Protein AF-A0A2B5I461-F1 (afdb_monomer_lite)

pLDDT: mean 75.72, std 21.22, range [31.22, 98.44]

Secondary structure (DSSP, 8-state):
---HHHHHHHHHHHHHHHHHHHHGGGG---EE-TTS-EE-----HHHHHHHHHHHHHHHHHHHHHHHHTT----S-----SS----HHHHHHHHH----HHHHHHHHHHHHHHHHHHHHHHHTT--HHHH-SEEEEEEETTTTEEEEEE--TT-PPPSS--HHHHHHHHT--HHHHHT--S-SSTT-SHHHHHHHHHHHH-TT--GGGEEEEEEE--BTTB-TT-B-PPPHHHHHHTTTSEETTS--------

Radius of gyration: 23.64 Å; chains: 1; bounding box: 46×71×59 Å

Sequence (253 aa):
MLDRLSRENYIIENTLAKGVDSVTPFAKGVEILPDGSVARTGTNYSGKFQEAHDASKASIQSRISNLESGGVKGTGKVSNSGESLSRIEYLRNKYGRFTHQELNDRINLRDAVAKEVERLNNLGLSNREMGPAVAGTFDKTTGKYYFGINNTSGKIPEELHPLIEQRITNMPKNIKEGYTFTYGEGSHAEVYSLNQALLANSQASASNFITHVVRSGKKLKPAGMMMPTCPHCNFITEGFEFSSEVKKIGKSN

Organism: NCBI:txid1890302

Foldseek 3Di:
DDDPVNVVVVVVVVVVVVVVVVCVVLPPQWDQDPVRDIDRDDPPPVVVVVVVVVVVVVVVVVVVVCVVVVVDPDDDDPDDDDPDQDPVRVLCVQQNDDDPVNVVQLVVLLVVQVVVLVVCVVVVDDCLRQPWKKKWKAQQVPRDIFIFGADNQQDADPDFDPLLVCQQVPPDPCLVVVDDPGNYQRRHTQSRNVRVVCVVCVPDDLARMEMFMWTSQDPVHGTSHGDDDGSSVCSSSPPHHYSSDRRDPDPDD

InterPro domains:
  IPR025968 YwqJ-like deaminase [PF14431] (124-238)
  IPR027803 Toxin/Nuclease, N-terminal [PF14448] (21-76)

Structure (mmCIF, N/CA/C/O backbone):
data_AF-A0A2B5I461-F1
#
_entry.id   AF-A0A2B5I461-F1
#
loop_
_atom_site.group_PDB
_atom_site.id
_atom_site.type_symbol
_atom_site.label_atom_id
_atom_site.label_alt_id
_atom_site.label_comp_id
_atom_site.label_asym_id
_atom_site.label_entity_id
_atom_site.label_seq_id
_atom_site.pdbx_PDB_ins_code
_atom_site.Cartn_x
_atom_site.Cartn_y
_atom_site.Cartn_z
_atom_site.occupancy
_atom_site.B_iso_or_equiv
_atom_site.auth_seq_id
_atom_site.auth_comp_id
_atom_site.auth_asym_id
_atom_site.auth_atom_id
_atom_site.pdbx_PDB_model_num
ATOM 1 N N . MET A 1 1 ? 20.305 17.858 7.095 1.00 36.62 1 MET A N 1
ATOM 2 C CA . MET A 1 1 ? 20.141 18.614 8.356 1.00 36.62 1 MET A CA 1
ATOM 3 C C . MET A 1 1 ? 18.833 18.146 8.985 1.00 36.62 1 MET A C 1
ATOM 5 O O . MET A 1 1 ? 17.789 18.415 8.411 1.00 36.62 1 MET A O 1
ATOM 9 N N . LEU A 1 2 ? 18.869 17.311 10.032 1.00 35.66 2 LEU A N 1
ATOM 10 C CA . LEU A 1 2 ? 17.644 16.717 10.591 1.00 35.66 2 LEU A CA 1
ATOM 11 C C . LEU A 1 2 ? 16.863 17.764 11.398 1.00 35.66 2 LEU A C 1
ATOM 13 O O . LEU A 1 2 ? 17.401 18.381 12.328 1.00 35.66 2 LEU A O 1
ATOM 17 N N . ASP A 1 3 ? 15.605 17.956 11.006 1.00 41.81 3 ASP A N 1
ATOM 18 C CA . ASP A 1 3 ? 14.647 18.842 11.661 1.00 41.81 3 ASP A CA 1
ATOM 19 C C . ASP A 1 3 ? 14.461 18.465 13.142 1.00 41.81 3 ASP A C 1
ATOM 21 O O . ASP A 1 3 ? 14.666 17.319 13.558 1.00 41.81 3 ASP A O 1
ATOM 25 N N . ARG A 1 4 ? 14.109 19.448 13.967 1.00 35.50 4 ARG A N 1
ATOM 26 C CA . ARG A 1 4 ? 13.994 19.328 15.426 1.00 35.50 4 ARG A CA 1
ATOM 27 C C . ARG A 1 4 ? 12.965 18.263 15.841 1.00 35.50 4 ARG A C 1
ATOM 29 O O . ARG A 1 4 ? 13.223 17.525 16.787 1.00 35.50 4 ARG A O 1
ATOM 36 N N . LEU A 1 5 ? 11.902 18.076 15.053 1.00 40.78 5 LEU A N 1
ATOM 37 C CA . LEU A 1 5 ? 10.908 17.007 15.238 1.00 40.78 5 LEU A CA 1
ATOM 38 C C . LEU A 1 5 ? 11.473 15.606 14.949 1.00 40.78 5 LEU A C 1
ATOM 40 O O . LEU A 1 5 ? 11.129 14.636 15.621 1.00 40.78 5 LEU A O 1
ATOM 44 N N . SER A 1 6 ? 12.402 15.492 13.993 1.00 46.22 6 SER A N 1
ATOM 45 C CA . SER A 1 6 ? 13.097 14.230 13.708 1.00 46.22 6 SER A CA 1
ATOM 46 C C . SER A 1 6 ? 14.053 13.830 14.833 1.00 46.22 6 SER A C 1
ATOM 48 O O . SER A 1 6 ? 14.307 12.641 15.010 1.00 46.22 6 SER A O 1
ATOM 50 N N . ARG A 1 7 ? 14.584 14.799 15.590 1.00 40.88 7 ARG A N 1
ATOM 51 C CA . ARG A 1 7 ? 15.432 14.542 16.764 1.00 40.88 7 ARG A CA 1
ATOM 52 C C . ARG A 1 7 ? 14.623 14.133 17.991 1.00 40.88 7 ARG A C 1
ATOM 54 O O . ARG A 1 7 ? 15.060 13.249 18.719 1.00 40.88 7 ARG A O 1
ATOM 61 N N . GLU A 1 8 ? 13.448 14.718 18.197 1.00 36.31 8 GLU A N 1
ATOM 62 C CA . GLU A 1 8 ? 12.560 14.349 19.308 1.00 36.31 8 GLU A CA 1
ATOM 63 C C . GLU A 1 8 ? 12.015 12.918 19.146 1.00 36.31 8 GLU A C 1
ATOM 65 O O . GLU A 1 8 ? 12.080 12.133 20.092 1.00 36.31 8 GLU A O 1
ATOM 70 N N . ASN A 1 9 ? 11.623 12.521 17.928 1.00 39.03 9 ASN A N 1
ATOM 71 C CA . ASN A 1 9 ? 11.234 11.132 17.641 1.00 39.03 9 ASN A CA 1
ATOM 72 C C . ASN A 1 9 ? 12.400 10.141 17.834 1.00 39.03 9 ASN A C 1
ATOM 74 O O . ASN A 1 9 ? 12.210 9.068 18.402 1.00 39.03 9 ASN A O 1
ATOM 78 N N . TYR A 1 10 ? 13.624 10.527 17.458 1.00 40.91 10 TYR A N 1
ATOM 79 C CA . TYR A 1 10 ? 14.834 9.713 17.647 1.00 40.91 10 TYR A CA 1
ATOM 80 C C . TYR A 1 10 ? 15.196 9.478 19.129 1.00 40.91 10 TYR A C 1
ATOM 82 O O . TYR A 1 10 ? 15.748 8.436 19.493 1.00 40.91 10 TYR A O 1
ATOM 90 N N . ILE A 1 11 ? 14.887 10.434 20.009 1.00 41.91 11 ILE A N 1
ATOM 91 C CA . ILE A 1 11 ? 15.125 10.313 21.458 1.00 41.91 11 ILE A CA 1
ATOM 92 C C . ILE A 1 11 ? 14.082 9.391 22.109 1.00 41.91 11 ILE A C 1
ATOM 94 O O . ILE A 1 11 ? 14.426 8.587 22.981 1.00 41.91 11 ILE A O 1
ATOM 98 N N . ILE A 1 12 ? 12.826 9.455 21.659 1.00 42.53 12 ILE A N 1
ATOM 99 C CA . ILE A 1 12 ? 11.747 8.588 22.155 1.00 42.53 12 ILE A CA 1
ATOM 100 C C . ILE A 1 12 ? 12.008 7.122 21.767 1.00 42.53 12 ILE A C 1
ATOM 102 O O . ILE A 1 12 ? 11.930 6.245 22.628 1.00 42.53 12 ILE A O 1
ATOM 106 N N . GLU A 1 13 ? 12.415 6.857 20.521 1.00 40.78 13 GLU A N 1
ATOM 107 C CA . GLU A 1 13 ? 12.741 5.501 20.046 1.00 40.78 13 GLU A CA 1
ATOM 108 C C . GLU A 1 13 ? 13.937 4.878 20.794 1.00 40.78 13 GLU A C 1
ATOM 110 O O . GLU A 1 13 ? 13.875 3.715 21.193 1.00 40.78 13 GLU A O 1
ATOM 115 N N . ASN A 1 14 ? 14.990 5.652 21.087 1.00 36.78 14 ASN A N 1
ATOM 116 C CA . ASN A 1 14 ? 16.132 5.170 21.880 1.00 36.78 14 ASN A CA 1
ATOM 117 C C . ASN A 1 14 ? 15.779 4.882 23.348 1.00 36.78 14 ASN A C 1
ATOM 119 O O . ASN A 1 14 ? 16.387 4.016 23.977 1.00 36.78 14 ASN A O 1
ATOM 123 N N . THR A 1 15 ? 14.809 5.603 23.912 1.00 37.31 15 THR A N 1
ATOM 124 C CA . THR A 1 15 ? 14.360 5.381 25.295 1.00 37.31 15 THR A CA 1
ATOM 125 C C . THR A 1 15 ? 13.528 4.098 25.400 1.00 37.31 15 THR A C 1
ATOM 127 O O . THR A 1 15 ? 13.684 3.347 26.360 1.00 37.31 15 THR A O 1
ATOM 130 N N . LEU A 1 16 ? 12.717 3.797 24.379 1.00 41.00 16 LEU A N 1
ATOM 131 C CA . LEU A 1 16 ? 11.994 2.527 24.250 1.00 41.00 16 LEU A CA 1
ATOM 132 C C . LEU A 1 16 ? 12.945 1.340 24.026 1.00 41.00 16 LEU A C 1
ATOM 134 O O . LEU A 1 16 ? 12.789 0.316 24.686 1.00 41.00 16 LEU A O 1
ATOM 138 N N . ALA A 1 17 ? 13.972 1.489 23.182 1.00 37.28 17 ALA A N 1
ATOM 139 C CA . ALA A 1 17 ? 14.963 0.437 22.924 1.00 37.28 17 ALA A CA 1
ATOM 140 C C . ALA A 1 17 ? 15.764 0.040 24.180 1.00 37.28 17 ALA A C 1
ATOM 142 O O . ALA A 1 17 ? 15.928 -1.143 24.462 1.00 37.28 17 ALA A O 1
ATOM 143 N N . LYS A 1 18 ? 16.172 1.017 25.003 1.00 41.38 18 LYS A N 1
ATOM 144 C CA . LYS 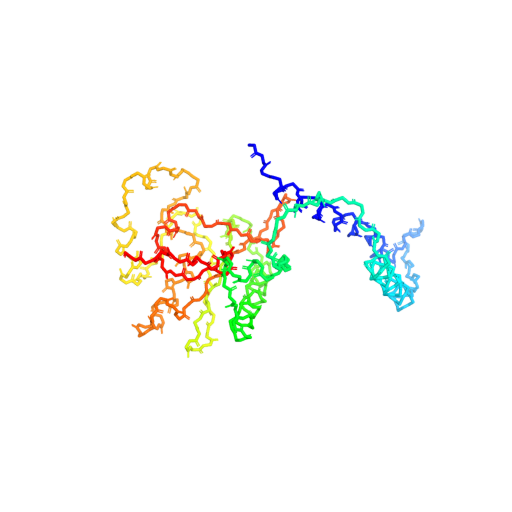A 1 18 ? 16.832 0.750 26.296 1.00 41.38 18 LYS A CA 1
ATOM 145 C C . LYS A 1 18 ? 15.912 0.057 27.306 1.00 41.38 18 LYS A C 1
ATOM 147 O O . LYS A 1 18 ? 16.389 -0.700 28.146 1.00 41.38 18 LYS A O 1
ATOM 152 N N . GLY A 1 19 ? 14.603 0.298 27.217 1.00 39.78 19 GLY A N 1
ATOM 153 C CA . GLY A 1 19 ? 13.603 -0.460 27.963 1.00 39.78 19 GLY A CA 1
ATOM 154 C C . GLY A 1 19 ? 13.595 -1.931 27.553 1.00 39.78 19 GLY A C 1
ATOM 155 O O . GLY A 1 19 ? 13.669 -2.783 28.429 1.00 39.78 19 GLY A O 1
ATOM 156 N N . VAL A 1 20 ? 13.601 -2.221 26.245 1.00 41.50 20 VAL A N 1
ATOM 157 C CA . VAL A 1 20 ? 13.601 -3.589 25.683 1.00 41.50 20 VAL A CA 1
ATOM 158 C C . VAL A 1 20 ? 14.864 -4.382 26.064 1.00 41.50 20 VAL A C 1
ATOM 160 O O . VAL A 1 20 ? 14.759 -5.558 26.406 1.00 41.50 20 VAL A O 1
ATOM 163 N N . ASP A 1 21 ? 16.032 -3.738 26.119 1.00 39.88 21 ASP A N 1
ATOM 164 C CA . ASP A 1 21 ? 17.283 -4.393 26.535 1.00 39.88 21 ASP A CA 1
ATOM 165 C C . ASP A 1 21 ? 17.296 -4.801 28.021 1.00 39.88 21 ASP A C 1
ATOM 167 O O . ASP A 1 21 ? 17.916 -5.805 28.379 1.00 39.88 21 ASP A O 1
ATOM 171 N N . SER A 1 22 ? 16.582 -4.068 28.886 1.00 42.44 22 SER A N 1
ATOM 172 C CA . SER A 1 22 ? 16.438 -4.413 30.313 1.00 42.44 22 SER A CA 1
ATOM 173 C C . SER A 1 22 ? 15.545 -5.627 30.553 1.00 42.44 22 SER A C 1
ATOM 175 O O . SER A 1 22 ? 15.619 -6.258 31.608 1.00 42.44 22 SER A O 1
ATOM 177 N N . VAL A 1 23 ? 14.719 -5.969 29.564 1.00 39.03 23 VAL A N 1
ATOM 178 C CA . VAL A 1 23 ? 13.806 -7.095 29.659 1.00 39.03 23 VAL A CA 1
ATOM 179 C C . VAL A 1 23 ? 14.495 -8.381 29.186 1.00 39.03 23 VAL A C 1
ATOM 181 O O . VAL A 1 23 ? 14.297 -9.408 29.805 1.00 39.03 23 VAL A O 1
ATOM 184 N N . THR A 1 24 ? 15.466 -8.345 28.269 1.00 41.84 24 THR A N 1
ATOM 185 C CA . THR A 1 24 ? 16.188 -9.520 27.721 1.00 41.84 24 THR A CA 1
ATOM 186 C C . THR A 1 24 ? 16.765 -10.563 28.715 1.00 41.84 24 THR A C 1
ATOM 188 O O . THR A 1 24 ? 16.841 -11.737 28.336 1.00 41.84 24 THR A O 1
ATOM 191 N N . PRO A 1 25 ? 17.118 -10.261 29.985 1.00 41.69 25 PRO A N 1
ATOM 192 C CA . PRO A 1 25 ? 17.467 -11.299 30.964 1.00 41.69 25 PRO A CA 1
ATOM 193 C C . PRO A 1 25 ? 16.304 -12.245 31.336 1.00 41.69 25 PRO A C 1
ATOM 195 O O . PRO A 1 25 ? 16.544 -13.326 31.867 1.00 41.69 25 PRO A O 1
ATOM 198 N N . PHE A 1 26 ? 15.048 -11.889 31.046 1.00 42.62 26 PHE A N 1
ATOM 199 C CA . PHE A 1 26 ? 13.849 -12.664 31.408 1.00 42.62 26 PHE A CA 1
ATOM 200 C C . PHE A 1 26 ? 13.671 -14.021 30.709 1.00 42.62 26 PHE A C 1
ATOM 202 O O . PHE A 1 26 ? 12.871 -14.837 31.158 1.00 42.62 26 PHE A O 1
ATOM 209 N N . ALA A 1 27 ? 14.388 -14.271 29.614 1.00 44.38 27 ALA A N 1
ATOM 210 C CA . ALA A 1 27 ? 14.086 -15.348 28.670 1.00 44.38 27 ALA A CA 1
ATOM 211 C C . ALA A 1 27 ? 15.050 -16.526 28.820 1.00 44.38 27 ALA A C 1
ATOM 213 O O . ALA A 1 27 ? 14.871 -17.560 28.182 1.00 44.38 27 ALA A O 1
ATOM 214 N N . LYS A 1 28 ? 16.065 -16.399 29.681 1.00 49.38 28 LYS A N 1
ATOM 215 C CA . LYS A 1 28 ? 17.009 -17.475 29.983 1.00 49.38 28 LYS A CA 1
ATOM 216 C C . LYS A 1 28 ? 16.746 -18.032 31.380 1.00 49.38 28 LYS A C 1
ATOM 218 O O . LYS A 1 28 ? 17.581 -17.936 32.265 1.00 49.38 28 LYS A O 1
ATOM 223 N N . GLY A 1 29 ? 15.575 -18.640 31.565 1.00 49.00 29 GLY A N 1
ATOM 224 C CA . GLY A 1 29 ? 15.266 -19.505 32.715 1.00 49.00 29 GLY A CA 1
ATOM 225 C C . GLY A 1 29 ? 15.896 -20.899 32.592 1.00 49.00 29 GLY A C 1
ATOM 226 O O . GLY A 1 29 ? 15.232 -21.899 32.857 1.00 49.00 29 GLY A O 1
ATOM 227 N N . VAL A 1 30 ? 17.127 -20.975 32.080 1.00 50.47 30 VAL A N 1
ATOM 228 C CA . VAL A 1 30 ? 17.824 -22.233 31.795 1.00 50.47 30 VAL A CA 1
ATOM 229 C C . VAL A 1 30 ? 19.300 -22.063 32.136 1.00 50.47 30 VAL A C 1
ATOM 231 O O . VAL A 1 30 ? 19.992 -21.266 31.503 1.00 50.47 30 VAL A O 1
ATOM 234 N N . GLU A 1 31 ? 19.765 -22.827 33.119 1.00 48.69 31 GLU A N 1
ATOM 235 C CA . GLU A 1 31 ? 21.174 -22.932 33.502 1.00 48.69 31 GLU A CA 1
ATOM 236 C C . GLU A 1 31 ? 21.688 -24.323 33.097 1.00 48.69 31 GLU A C 1
ATOM 238 O O . GLU A 1 31 ? 21.021 -25.331 33.351 1.00 48.69 31 GLU A O 1
ATOM 243 N N . ILE A 1 32 ? 22.833 -24.374 32.407 1.00 53.06 32 ILE A N 1
ATOM 244 C CA . ILE A 1 32 ? 23.513 -25.629 32.053 1.00 53.06 32 ILE A CA 1
ATOM 245 C C . ILE A 1 32 ? 24.541 -25.898 33.146 1.00 53.06 32 ILE A C 1
ATOM 247 O O . ILE A 1 32 ? 25.459 -25.098 33.340 1.00 53.06 32 ILE A O 1
ATOM 251 N N . LEU A 1 33 ? 24.367 -27.003 33.864 1.00 61.50 33 LEU A N 1
ATOM 252 C CA . LEU A 1 33 ? 25.257 -27.408 34.941 1.00 61.50 33 LEU A CA 1
ATOM 253 C C . LEU A 1 33 ? 26.571 -27.980 34.373 1.00 61.50 33 LEU A C 1
ATOM 255 O O . LEU A 1 33 ? 26.614 -28.414 33.219 1.00 61.50 33 LEU A O 1
ATOM 259 N N . PRO A 1 34 ? 27.663 -27.999 35.160 1.00 51.72 34 PRO A N 1
ATOM 260 C CA . PRO A 1 34 ? 28.974 -28.476 34.702 1.00 51.72 34 PRO A CA 1
ATOM 261 C C . PRO A 1 34 ? 28.991 -29.930 34.203 1.00 51.72 34 PRO A C 1
ATOM 263 O O . PRO A 1 34 ? 29.884 -30.306 33.450 1.00 51.72 34 PRO A O 1
ATOM 266 N N . ASP A 1 35 ? 28.013 -30.739 34.612 1.00 54.53 35 ASP A N 1
ATOM 267 C CA . ASP A 1 35 ? 27.816 -32.127 34.180 1.00 54.53 35 ASP A CA 1
ATOM 268 C C . ASP A 1 35 ? 27.007 -32.255 32.871 1.00 54.53 35 ASP A C 1
ATOM 270 O O . ASP A 1 35 ? 26.721 -33.361 32.416 1.00 54.53 35 ASP A O 1
ATOM 274 N N . GLY A 1 36 ? 26.643 -31.127 32.254 1.00 42.94 36 GLY A N 1
ATOM 275 C CA . GLY A 1 36 ? 25.859 -31.063 31.023 1.00 42.94 36 GLY A CA 1
ATOM 276 C C . GLY A 1 36 ? 24.349 -31.203 31.227 1.00 42.94 36 GLY A C 1
ATOM 277 O O . GLY A 1 36 ? 23.607 -31.189 30.243 1.00 42.94 36 GLY A O 1
ATOM 278 N N . SER A 1 37 ? 23.869 -31.316 32.468 1.00 42.78 37 SER A N 1
ATOM 279 C CA . SER A 1 37 ? 22.438 -31.360 32.763 1.00 42.78 37 SER A CA 1
ATOM 280 C C . SER A 1 37 ? 21.803 -29.962 32.752 1.00 42.78 37 SER A C 1
ATOM 282 O O . SER A 1 37 ? 22.463 -28.937 32.927 1.00 42.78 37 SER A O 1
ATOM 284 N N . VAL A 1 38 ? 20.493 -29.914 32.493 1.00 51.97 38 VAL A N 1
ATOM 285 C CA . VAL A 1 38 ? 19.728 -28.667 32.364 1.00 51.97 38 VAL A CA 1
ATOM 286 C C . VAL A 1 38 ? 18.764 -28.527 33.538 1.00 51.97 38 VAL A C 1
ATOM 288 O O . VAL A 1 38 ? 17.838 -29.329 33.673 1.00 51.97 38 VAL A O 1
ATOM 291 N N . ALA A 1 39 ? 18.930 -27.479 34.350 1.00 47.31 39 ALA A N 1
ATOM 292 C CA . ALA A 1 39 ? 18.020 -27.161 35.449 1.00 47.31 39 ALA A CA 1
ATOM 293 C C . ALA A 1 39 ? 17.058 -26.024 35.054 1.00 47.31 39 ALA A C 1
ATOM 295 O O . ALA A 1 39 ? 17.478 -24.936 34.653 1.00 47.31 39 ALA A O 1
ATOM 296 N N . ARG A 1 40 ? 15.744 -26.267 35.180 1.00 51.53 40 ARG A N 1
ATOM 297 C CA . ARG A 1 40 ? 14.700 -25.231 35.078 1.00 51.53 40 ARG A CA 1
ATOM 298 C C . ARG A 1 40 ? 14.361 -24.728 36.478 1.00 51.53 40 ARG A C 1
ATOM 300 O O . ARG A 1 40 ? 13.601 -25.373 37.197 1.00 51.53 40 ARG A O 1
ATOM 307 N N . THR A 1 41 ? 14.892 -23.574 36.864 1.00 53.75 41 THR A N 1
ATOM 308 C CA . THR A 1 41 ? 14.410 -22.856 38.049 1.00 53.75 41 THR A CA 1
ATOM 309 C C . THR A 1 41 ? 13.117 -22.128 37.679 1.00 53.75 41 THR A C 1
ATOM 311 O O . THR A 1 41 ? 13.051 -21.406 36.685 1.00 53.75 41 THR A O 1
ATOM 314 N N . GLY A 1 42 ? 12.042 -22.388 38.428 1.00 48.38 42 GLY A N 1
ATOM 315 C CA . GLY A 1 42 ? 10.714 -21.845 38.142 1.00 48.38 42 GLY A CA 1
ATOM 316 C C . GLY A 1 42 ? 10.743 -20.319 38.074 1.00 48.38 42 GLY A C 1
ATOM 317 O O . GLY A 1 42 ? 10.959 -19.643 39.077 1.00 48.38 42 GLY A O 1
ATOM 318 N N . THR A 1 43 ? 10.528 -19.756 36.888 1.00 52.19 43 THR A N 1
ATOM 319 C CA . THR A 1 43 ? 10.408 -18.309 36.726 1.00 52.19 43 THR A CA 1
ATOM 320 C C . THR A 1 43 ? 9.088 -17.869 37.357 1.00 52.19 43 THR A C 1
ATOM 322 O O . THR A 1 43 ? 8.028 -18.246 36.857 1.00 52.19 43 THR A O 1
ATOM 325 N N . ASN A 1 44 ? 9.124 -17.069 38.433 1.00 55.56 44 ASN A N 1
ATOM 326 C CA . ASN A 1 44 ? 7.945 -16.379 38.981 1.00 55.56 44 ASN A CA 1
ATOM 327 C C . ASN A 1 44 ? 7.498 -15.269 38.012 1.00 55.56 44 ASN A C 1
ATOM 329 O O . ASN A 1 44 ? 7.668 -14.074 38.257 1.00 55.56 44 ASN A O 1
ATOM 333 N N . TYR A 1 45 ? 7.005 -15.699 36.853 1.00 50.81 45 TYR A N 1
ATOM 334 C CA . TYR A 1 45 ? 6.599 -14.855 35.738 1.00 50.81 45 TYR A CA 1
ATOM 335 C C . TYR A 1 45 ? 5.488 -13.891 36.164 1.00 50.81 45 TYR A C 1
ATOM 337 O O . TYR A 1 45 ? 5.562 -12.698 35.886 1.00 50.81 45 TYR A O 1
ATOM 345 N N . SER A 1 46 ? 4.510 -14.390 36.924 1.00 50.12 46 SER A N 1
ATOM 346 C CA . SER A 1 46 ? 3.394 -13.605 37.453 1.00 50.12 46 SER A CA 1
ATOM 347 C C . SER A 1 46 ? 3.843 -12.505 38.418 1.00 50.12 46 SER A C 1
ATOM 349 O O . SER A 1 46 ? 3.381 -11.375 38.297 1.00 50.12 46 SER A O 1
ATOM 351 N N . GLY A 1 47 ? 4.770 -12.798 39.337 1.00 57.25 47 GLY A N 1
ATOM 352 C CA . GLY A 1 47 ? 5.265 -11.815 40.307 1.00 57.25 47 GLY A CA 1
ATOM 353 C C . GLY A 1 47 ? 6.021 -10.667 39.642 1.00 57.25 47 GLY A C 1
ATOM 354 O O . GLY A 1 47 ? 5.749 -9.502 39.916 1.00 57.25 47 GLY A O 1
ATOM 355 N N . LYS A 1 48 ? 6.900 -10.979 38.683 1.00 55.66 48 LYS A N 1
ATOM 356 C CA . LYS A 1 48 ? 7.679 -9.952 37.973 1.00 55.66 48 LYS A CA 1
ATOM 357 C C . LYS A 1 48 ? 6.837 -9.108 37.014 1.00 55.66 48 LYS A C 1
ATOM 359 O O . LYS A 1 48 ? 7.136 -7.933 36.813 1.00 55.66 48 LYS A O 1
ATOM 364 N N . PHE A 1 49 ? 5.779 -9.679 36.434 1.00 53.16 49 PHE A N 1
ATOM 365 C CA . PHE A 1 49 ? 4.839 -8.919 35.608 1.00 53.16 49 PHE A CA 1
ATOM 366 C C . PHE A 1 49 ? 4.035 -7.922 36.453 1.00 53.16 49 PHE A C 1
ATOM 368 O O . PHE A 1 49 ? 3.852 -6.775 36.045 1.00 53.16 49 PHE A O 1
ATOM 375 N N . GLN A 1 50 ? 3.622 -8.339 37.653 1.00 59.44 50 GLN A N 1
ATOM 376 C CA . GLN A 1 50 ? 2.937 -7.476 38.611 1.00 59.44 50 GLN A CA 1
ATOM 377 C C . GLN A 1 50 ? 3.836 -6.315 39.064 1.00 59.44 50 GLN A C 1
ATOM 379 O O . GLN A 1 50 ? 3.415 -5.163 39.016 1.00 59.44 50 GLN A O 1
ATOM 384 N N . GLU A 1 51 ? 5.104 -6.589 39.385 1.00 65.31 51 GLU A N 1
ATOM 385 C CA . GLU A 1 51 ? 6.091 -5.558 39.743 1.00 65.31 51 GLU A CA 1
ATOM 386 C C . GLU A 1 51 ? 6.308 -4.535 38.616 1.00 65.31 51 GLU A C 1
ATOM 388 O O . GLU A 1 51 ? 6.304 -3.326 38.859 1.00 65.31 51 GLU A O 1
ATOM 393 N N . ALA A 1 52 ? 6.454 -4.993 37.368 1.00 62.44 52 ALA A N 1
ATOM 394 C CA . ALA A 1 52 ? 6.625 -4.107 36.216 1.00 62.44 52 ALA A CA 1
ATOM 395 C C . ALA A 1 52 ? 5.368 -3.262 35.943 1.00 62.44 52 ALA A C 1
ATOM 397 O O . ALA A 1 52 ? 5.468 -2.071 35.630 1.00 62.44 52 ALA A O 1
ATOM 398 N N . HIS A 1 53 ? 4.185 -3.860 36.088 1.00 66.31 53 HIS A N 1
ATOM 399 C CA . HIS A 1 53 ? 2.909 -3.165 35.955 1.00 66.31 53 HIS A CA 1
ATOM 400 C C . HIS A 1 53 ? 2.748 -2.078 37.029 1.00 66.31 53 HIS A C 1
ATOM 402 O O . HIS A 1 53 ? 2.422 -0.932 36.706 1.00 66.31 53 HIS A O 1
ATOM 408 N N . ASP A 1 54 ? 3.042 -2.398 38.289 1.00 71.44 54 ASP A N 1
ATOM 409 C CA . ASP A 1 54 ? 2.911 -1.466 39.410 1.00 71.44 54 ASP A CA 1
ATOM 410 C C . ASP A 1 54 ? 3.943 -0.331 39.335 1.00 71.44 54 ASP A C 1
ATOM 412 O O . ASP A 1 54 ? 3.595 0.836 39.545 1.00 71.44 54 ASP A O 1
ATOM 416 N N . ALA A 1 55 ? 5.176 -0.625 38.909 1.00 69.31 55 ALA A N 1
ATOM 417 C CA . ALA A 1 55 ? 6.194 0.391 38.633 1.00 69.31 55 ALA A CA 1
ATOM 418 C C . ALA A 1 55 ? 5.774 1.341 37.494 1.00 69.31 55 ALA A C 1
ATOM 420 O O . ALA A 1 55 ? 5.962 2.560 37.585 1.00 69.31 55 ALA A O 1
ATOM 421 N N . SER A 1 56 ? 5.159 0.807 36.435 1.00 71.25 56 SER A N 1
ATOM 422 C CA . SER A 1 56 ? 4.656 1.607 35.313 1.00 71.25 56 SER A CA 1
ATOM 423 C C . SER A 1 56 ? 3.490 2.505 35.744 1.00 71.25 56 SER A C 1
ATOM 425 O O . SER A 1 56 ? 3.476 3.705 35.447 1.00 71.25 56 SER A O 1
ATOM 427 N N . LYS A 1 57 ? 2.561 1.967 36.546 1.00 77.94 57 LYS A N 1
ATOM 428 C CA . LYS A 1 57 ? 1.442 2.717 37.133 1.00 77.94 57 LYS A CA 1
ATOM 429 C C . LYS A 1 57 ? 1.933 3.863 38.023 1.00 77.94 57 LYS A C 1
ATOM 431 O O . LYS A 1 57 ? 1.466 4.991 37.860 1.00 77.94 57 LYS A O 1
ATOM 436 N N . ALA A 1 58 ? 2.915 3.611 38.890 1.00 71.94 58 ALA A N 1
ATOM 437 C CA . ALA A 1 58 ? 3.516 4.633 39.747 1.00 71.94 58 ALA A CA 1
ATOM 438 C C . ALA A 1 58 ? 4.241 5.725 38.935 1.00 71.94 58 ALA A C 1
ATOM 440 O O . ALA A 1 58 ? 4.112 6.915 39.233 1.00 71.94 58 ALA A O 1
ATOM 441 N N . SER A 1 59 ? 4.952 5.352 37.863 1.00 71.44 59 SER A N 1
ATOM 442 C CA . SER A 1 59 ? 5.621 6.312 36.972 1.00 71.44 59 SER A CA 1
ATOM 443 C C . SER A 1 59 ? 4.624 7.230 36.259 1.00 71.44 59 SER A C 1
ATOM 445 O O . SER A 1 59 ? 4.835 8.442 36.177 1.00 71.44 59 SER A O 1
ATOM 447 N N . ILE A 1 60 ? 3.508 6.674 35.782 1.00 73.50 60 ILE A N 1
ATOM 448 C CA . ILE A 1 60 ? 2.437 7.442 35.136 1.00 73.50 60 ILE A CA 1
ATOM 449 C C . ILE A 1 60 ? 1.768 8.381 36.143 1.00 73.50 60 ILE A C 1
ATOM 451 O O . ILE A 1 60 ? 1.611 9.565 35.851 1.00 73.50 60 ILE A O 1
ATOM 455 N N . GLN A 1 61 ? 1.440 7.891 37.341 1.00 75.44 61 GLN A N 1
ATOM 456 C CA . GLN A 1 61 ? 0.845 8.712 38.400 1.00 75.44 61 GLN A CA 1
ATOM 457 C C . GLN A 1 61 ? 1.768 9.860 38.828 1.00 75.44 61 GLN A C 1
ATOM 459 O O . GLN A 1 61 ? 1.308 10.991 38.967 1.00 75.44 61 GLN A O 1
ATOM 464 N N . SER A 1 62 ? 3.076 9.616 38.941 1.00 70.19 62 SER A N 1
ATOM 465 C CA . SER A 1 62 ? 4.065 10.666 39.215 1.00 70.19 62 SER A CA 1
ATOM 466 C C . SER A 1 62 ? 4.104 11.725 38.106 1.00 70.19 62 SER A C 1
ATOM 468 O O . SER A 1 62 ? 4.137 12.921 38.391 1.00 70.19 62 SER A O 1
ATOM 470 N N . ARG A 1 63 ? 4.040 11.319 36.832 1.00 72.44 63 ARG A N 1
ATOM 471 C CA . ARG A 1 63 ? 3.992 12.259 35.698 1.00 72.44 63 ARG A CA 1
ATOM 472 C C . ARG A 1 63 ? 2.708 13.088 35.681 1.00 72.44 63 ARG A C 1
ATOM 474 O O . ARG A 1 63 ? 2.786 14.278 35.397 1.00 72.44 63 ARG A O 1
ATOM 481 N N . ILE A 1 64 ? 1.563 12.484 36.001 1.00 68.75 64 ILE A N 1
ATOM 482 C CA . ILE A 1 64 ? 0.278 13.190 36.122 1.00 68.75 64 ILE A CA 1
ATOM 483 C C . ILE A 1 64 ? 0.342 14.205 37.269 1.00 68.75 64 ILE A C 1
ATOM 485 O O . ILE A 1 64 ? 0.077 15.381 37.047 1.00 68.75 64 ILE A O 1
ATOM 489 N N . SER A 1 65 ? 0.823 13.798 38.445 1.00 67.31 65 SER A N 1
ATOM 490 C CA . SER A 1 65 ? 0.994 14.696 39.594 1.00 67.31 65 SER A CA 1
ATOM 491 C C . SER A 1 65 ? 1.949 15.865 39.297 1.00 67.31 65 SER A C 1
ATOM 493 O O . SER A 1 65 ? 1.685 17.006 39.678 1.00 67.31 65 SER A O 1
ATOM 495 N N . ASN A 1 66 ? 3.030 15.627 38.547 1.00 63.00 66 ASN A N 1
ATOM 496 C CA . ASN A 1 66 ? 3.959 16.679 38.113 1.00 63.00 66 ASN A CA 1
ATOM 497 C C . ASN A 1 66 ? 3.337 17.658 37.096 1.00 63.00 66 ASN A C 1
ATOM 499 O O . ASN A 1 66 ? 3.720 18.829 37.050 1.00 63.00 66 ASN A O 1
ATOM 503 N N . LEU A 1 67 ? 2.383 17.196 36.281 1.00 64.25 67 LEU A N 1
ATOM 504 C CA . LEU A 1 67 ? 1.616 18.044 35.362 1.00 64.25 67 LEU A CA 1
ATOM 505 C C . LEU A 1 67 ? 0.569 18.876 36.115 1.00 64.25 67 LEU A C 1
ATOM 507 O O . LEU A 1 67 ? 0.415 20.061 35.827 1.00 64.25 67 LEU A O 1
ATOM 511 N N . GLU A 1 68 ? -0.101 18.281 37.101 1.00 68.19 68 GLU A N 1
ATOM 512 C CA . GLU A 1 68 ? -1.103 18.944 37.947 1.00 68.19 68 GLU A CA 1
ATOM 513 C C . GLU A 1 68 ? -0.480 19.980 38.895 1.00 68.19 68 GLU A C 1
ATOM 515 O O . GLU A 1 68 ? -1.087 21.011 39.173 1.00 68.19 68 GLU A O 1
ATOM 520 N N . SER A 1 69 ? 0.763 19.761 39.337 1.00 58.16 69 SER A N 1
ATOM 521 C CA . SER A 1 69 ? 1.510 20.679 40.215 1.00 58.16 69 SER A CA 1
ATOM 522 C C . SER A 1 69 ? 2.256 21.808 39.482 1.00 58.16 69 SER A C 1
ATOM 524 O O . SER A 1 69 ? 3.010 22.558 40.102 1.00 58.16 69 SER A O 1
ATOM 526 N N . GLY A 1 70 ? 2.044 21.979 38.170 1.00 56.88 70 GLY A N 1
ATOM 527 C CA . GLY A 1 70 ? 2.542 23.141 37.416 1.00 56.88 70 GLY A CA 1
ATOM 528 C C . GLY A 1 70 ? 4.058 23.162 37.157 1.00 56.88 70 GLY A C 1
ATOM 529 O O . GLY A 1 70 ? 4.607 24.200 36.785 1.00 56.88 70 GLY A O 1
ATOM 530 N N . GLY A 1 71 ? 4.752 22.031 37.312 1.00 46.94 71 GLY A N 1
ATOM 531 C CA . GLY A 1 71 ? 6.215 21.918 37.252 1.00 46.94 71 GLY A CA 1
ATOM 532 C C . GLY A 1 71 ? 6.857 21.936 35.856 1.00 46.94 71 GLY A C 1
ATOM 533 O O . GLY A 1 71 ? 7.982 21.459 35.705 1.00 46.94 71 GLY A O 1
ATOM 534 N N . VAL A 1 72 ? 6.199 22.465 34.818 1.00 46.28 72 VAL A N 1
ATOM 535 C CA . VAL A 1 72 ? 6.813 22.581 33.482 1.00 46.28 72 VAL A CA 1
ATOM 536 C C . VAL A 1 72 ? 7.602 23.889 33.392 1.00 46.28 72 VAL A C 1
ATOM 538 O O . VAL A 1 72 ? 7.095 24.932 32.979 1.00 46.28 72 VAL A O 1
ATOM 541 N N . LYS A 1 73 ? 8.887 23.842 33.758 1.00 52.44 73 LYS A N 1
ATOM 542 C CA . LYS A 1 73 ? 9.834 24.912 33.415 1.00 52.44 73 LYS A CA 1
ATOM 543 C C . LYS A 1 73 ? 10.145 24.865 31.914 1.00 52.44 73 LYS A C 1
ATOM 545 O O . LYS A 1 73 ? 10.981 24.085 31.476 1.00 52.44 73 LYS A O 1
ATOM 550 N N . GLY A 1 74 ? 9.521 25.775 31.163 1.00 45.97 74 GLY A N 1
ATOM 551 C CA . GLY A 1 74 ? 10.097 26.338 29.940 1.00 45.97 74 GLY A CA 1
ATOM 552 C C . GLY A 1 74 ? 9.367 26.044 28.630 1.00 45.97 74 GLY A C 1
ATOM 553 O O . GLY A 1 74 ? 9.760 25.152 27.896 1.00 45.97 74 GLY A O 1
ATOM 554 N N . THR A 1 75 ? 8.440 26.927 28.257 1.00 40.69 75 THR A N 1
ATOM 555 C CA . THR A 1 75 ? 8.466 27.621 26.955 1.00 40.69 75 THR A CA 1
ATOM 556 C C . THR A 1 75 ? 7.869 29.010 27.161 1.00 40.69 75 THR A C 1
ATOM 558 O O . THR A 1 75 ? 6.874 29.146 27.866 1.00 40.69 75 THR A O 1
ATOM 561 N N . GLY A 1 76 ? 8.527 30.034 26.614 1.00 38.47 76 GLY A N 1
ATOM 562 C CA . GLY A 1 76 ? 8.261 31.445 26.883 1.00 38.47 76 GLY A CA 1
ATOM 563 C C . GLY A 1 76 ? 6.789 31.846 26.800 1.00 38.47 76 GLY A C 1
ATOM 564 O O . GLY A 1 76 ? 6.044 31.418 25.922 1.00 38.47 76 GLY A O 1
ATOM 565 N N . LYS A 1 77 ? 6.404 32.714 27.734 1.00 37.59 77 LYS A N 1
ATOM 566 C CA . LYS A 1 77 ? 5.138 33.438 27.750 1.00 37.59 77 LYS A CA 1
ATOM 567 C C . LYS A 1 77 ? 5.064 34.288 26.475 1.00 37.59 77 LYS A C 1
ATOM 569 O O . LYS A 1 77 ? 5.684 35.344 26.402 1.00 37.59 77 LYS A O 1
ATOM 574 N N . VAL A 1 78 ? 4.353 33.809 25.454 1.00 40.12 78 VAL A N 1
ATOM 575 C CA . VAL A 1 78 ? 3.937 34.655 24.332 1.00 40.12 78 VAL A CA 1
ATOM 576 C C . VAL A 1 78 ? 2.733 35.442 24.824 1.00 40.12 78 VAL A C 1
ATOM 578 O O . VAL A 1 78 ? 1.614 34.941 24.877 1.00 40.12 78 VAL A O 1
ATOM 581 N N . SER A 1 79 ? 2.994 36.666 25.263 1.00 42.75 79 SER A N 1
ATOM 582 C CA . SER A 1 79 ? 1.967 37.661 25.532 1.00 42.75 79 SER A CA 1
ATOM 583 C C . SER A 1 79 ? 1.440 38.154 24.186 1.00 42.75 79 SER A C 1
ATOM 585 O O . SER A 1 79 ? 2.120 38.929 23.523 1.00 42.75 79 SER A O 1
ATOM 587 N N . ASN A 1 80 ? 0.271 37.683 23.759 1.00 38.41 80 ASN A N 1
ATOM 588 C CA . ASN A 1 80 ? -0.664 38.482 22.969 1.00 38.41 80 ASN A CA 1
ATOM 589 C C . ASN A 1 80 ? -2.063 37.860 23.025 1.00 38.41 80 ASN A C 1
ATOM 591 O O . ASN A 1 80 ? -2.238 36.653 22.905 1.00 38.41 80 ASN A O 1
ATOM 595 N N . SER A 1 81 ? -3.027 38.737 23.271 1.00 50.31 81 SER A N 1
ATOM 596 C CA . SER A 1 81 ? -4.476 38.555 23.353 1.00 50.31 81 SER A CA 1
ATOM 597 C C . SER A 1 81 ? -5.073 37.516 22.391 1.00 50.31 81 SER A C 1
ATOM 599 O O . SER A 1 81 ? -4.962 37.663 21.175 1.00 50.31 81 SER A O 1
ATOM 601 N N . GLY A 1 82 ? -5.780 36.531 22.949 1.00 50.81 82 GLY A N 1
ATOM 602 C CA . GLY A 1 82 ? -6.538 35.496 22.238 1.00 50.81 82 GLY A CA 1
ATOM 603 C C . GLY A 1 82 ? -6.345 34.148 22.929 1.00 50.81 82 GLY A C 1
ATOM 604 O O . GLY A 1 82 ? -5.208 33.759 23.174 1.00 50.81 82 GLY A O 1
ATOM 605 N N . GLU A 1 83 ? -7.428 33.473 23.316 1.00 58.94 83 GLU A N 1
ATOM 606 C CA . GLU A 1 83 ? -7.402 32.192 24.041 1.00 58.94 83 GLU A CA 1
ATOM 607 C C . GLU A 1 83 ? -6.331 31.234 23.491 1.00 58.94 83 GLU A C 1
ATOM 609 O O . GLU A 1 83 ? -6.318 30.905 22.301 1.00 58.94 83 GLU A O 1
ATOM 614 N N . SER A 1 84 ? -5.400 30.792 24.345 1.00 65.94 84 SER A N 1
ATOM 615 C CA . SER A 1 84 ? -4.347 29.876 23.918 1.00 65.94 84 SER A CA 1
ATOM 616 C C . SER A 1 84 ? -4.953 28.499 23.649 1.00 65.94 84 SER A C 1
ATOM 618 O O . SER A 1 84 ? -5.236 27.711 24.551 1.00 65.94 84 SER A O 1
ATOM 620 N N . LEU A 1 85 ? -5.179 28.196 22.371 1.00 72.94 85 LEU A N 1
ATOM 621 C CA . LEU A 1 85 ? -5.607 26.867 21.951 1.00 72.94 85 LEU A CA 1
ATOM 622 C C . LEU A 1 85 ? -4.610 25.826 22.471 1.00 72.94 85 LEU A C 1
ATOM 624 O O . LEU A 1 85 ? -3.394 25.968 22.301 1.00 72.94 85 LEU A O 1
ATOM 628 N N . SER A 1 86 ? -5.121 24.744 23.066 1.00 88.12 86 SER A N 1
ATOM 629 C CA . SER A 1 86 ? -4.273 23.609 23.432 1.00 88.12 86 SER A CA 1
ATOM 630 C C . SER A 1 86 ? -3.518 23.099 22.199 1.00 88.12 86 SER A C 1
ATOM 632 O O . SER A 1 86 ? -4.002 23.185 21.067 1.00 88.12 86 SER A O 1
ATOM 634 N N . ARG A 1 87 ? -2.332 22.510 22.394 1.00 83.94 87 ARG A N 1
ATOM 635 C CA . ARG A 1 87 ? -1.545 21.935 21.288 1.00 83.94 87 ARG A CA 1
ATOM 636 C C . ARG A 1 87 ? -2.363 20.947 20.446 1.00 83.94 87 ARG A C 1
ATOM 638 O O . ARG A 1 87 ? -2.203 20.911 19.227 1.00 83.94 87 ARG A O 1
ATOM 645 N N . ILE A 1 88 ? -3.238 20.173 21.089 1.00 82.19 88 ILE A N 1
ATOM 646 C CA . ILE A 1 88 ? -4.156 19.236 20.430 1.00 82.19 88 ILE A CA 1
ATOM 647 C C . ILE A 1 88 ? -5.173 19.979 19.568 1.00 82.19 88 ILE A C 1
ATOM 649 O O . ILE A 1 88 ? -5.405 19.592 18.426 1.00 82.19 88 ILE A O 1
ATOM 653 N N . GLU A 1 89 ? -5.740 21.062 20.083 1.00 84.06 89 GLU A N 1
ATOM 654 C CA . GLU A 1 89 ? -6.719 21.864 19.359 1.00 84.06 89 GLU A CA 1
ATOM 655 C C . GLU A 1 89 ? -6.091 22.573 18.152 1.00 84.06 89 GLU A C 1
ATOM 657 O O . GLU A 1 89 ? -6.636 22.518 17.052 1.00 84.06 89 GLU A O 1
ATOM 662 N N . TYR A 1 90 ? -4.870 23.101 18.298 1.00 85.00 90 TYR A N 1
ATOM 663 C CA . TYR A 1 90 ? -4.082 23.591 17.163 1.00 85.00 90 TYR A CA 1
ATOM 664 C C . TYR A 1 90 ? -3.894 22.511 16.085 1.00 85.00 90 TYR A C 1
ATOM 666 O O . TYR A 1 90 ? -4.059 22.781 14.896 1.00 85.00 90 TYR A O 1
ATOM 674 N N . LEU A 1 91 ? -3.534 21.281 16.476 1.00 82.94 91 LEU A N 1
ATOM 675 C CA . LEU A 1 91 ? -3.303 20.187 15.526 1.00 82.94 91 LEU A CA 1
ATOM 676 C C . LEU A 1 91 ? -4.588 19.792 14.797 1.00 82.94 91 LEU A C 1
ATOM 678 O O . LEU A 1 91 ? -4.554 19.606 13.583 1.00 82.94 91 LEU A O 1
ATOM 682 N N . ARG A 1 92 ? -5.711 19.721 15.517 1.00 82.81 92 ARG A N 1
ATOM 683 C CA . ARG A 1 92 ? -7.036 19.458 14.940 1.00 82.81 92 ARG A CA 1
ATOM 684 C C . ARG A 1 92 ? -7.468 20.555 13.976 1.00 82.81 92 ARG A C 1
ATOM 686 O O . ARG A 1 92 ? -8.043 20.249 12.940 1.00 82.81 92 ARG A O 1
ATOM 693 N N . ASN A 1 93 ? -7.166 21.814 14.280 1.00 82.88 93 ASN A N 1
ATOM 694 C CA . ASN A 1 93 ? -7.504 22.928 13.397 1.00 82.88 93 ASN A CA 1
ATOM 695 C C . ASN A 1 93 ? -6.611 22.950 12.150 1.00 82.88 93 ASN A C 1
ATOM 697 O O . ASN A 1 93 ? -7.087 23.246 11.060 1.00 82.88 93 ASN A O 1
ATOM 701 N N . LYS A 1 94 ? -5.331 22.581 12.284 1.00 81.44 94 LYS A N 1
ATOM 702 C CA . LYS A 1 94 ? -4.378 22.562 11.165 1.00 81.44 94 LYS A CA 1
ATOM 703 C C . LYS A 1 94 ? -4.544 21.362 10.228 1.00 81.44 94 LYS A C 1
ATOM 705 O O . LYS A 1 94 ? -4.414 21.519 9.019 1.00 81.44 94 LYS A O 1
ATOM 710 N N . TYR A 1 95 ? -4.758 20.169 10.778 1.00 79.06 95 TYR A N 1
ATOM 711 C CA . TYR A 1 95 ? -4.760 18.906 10.024 1.00 79.06 95 TYR A CA 1
ATOM 712 C C . TYR A 1 95 ? -6.129 18.228 9.981 1.00 79.06 95 TYR A C 1
ATOM 714 O O . TYR A 1 95 ? -6.297 17.205 9.320 1.00 79.06 95 TYR A O 1
ATOM 722 N N . GLY A 1 96 ? -7.119 18.803 10.656 1.00 81.50 96 GLY A N 1
ATOM 723 C CA . GLY A 1 96 ? -8.477 18.290 10.695 1.00 81.50 96 GLY A CA 1
ATOM 724 C C . GLY A 1 96 ? -8.705 17.323 11.840 1.00 81.50 96 GLY A C 1
ATOM 725 O O . GLY A 1 96 ? -7.806 16.945 12.595 1.00 81.50 96 GLY A O 1
ATOM 726 N N . ARG A 1 97 ? -9.967 16.924 11.960 1.00 83.44 97 ARG A N 1
ATOM 727 C CA . ARG A 1 97 ? -10.419 15.908 12.901 1.00 83.44 97 ARG A CA 1
ATOM 728 C C . ARG A 1 97 ? -10.746 14.645 12.124 1.00 83.44 97 ARG A C 1
ATOM 730 O O . ARG A 1 97 ? -11.411 14.716 11.093 1.00 83.44 97 ARG A O 1
ATOM 737 N N . PHE A 1 98 ? -10.283 13.515 12.641 1.00 84.06 98 PHE A N 1
ATOM 738 C CA . PHE A 1 98 ? -10.815 12.223 12.242 1.00 84.06 98 PHE A CA 1
ATOM 739 C C . PHE A 1 98 ? -12.077 11.937 13.049 1.00 84.06 98 PHE A C 1
ATOM 741 O O . PHE A 1 98 ? -12.142 12.225 14.247 1.00 84.06 98 PHE A O 1
ATOM 748 N N . THR A 1 99 ? -13.066 11.361 12.387 1.00 87.56 99 THR A N 1
ATOM 749 C CA . THR A 1 99 ? -14.204 10.710 13.029 1.00 87.56 99 THR A CA 1
ATOM 750 C C . THR A 1 99 ? -13.743 9.444 13.758 1.00 87.56 99 THR A C 1
ATOM 752 O O . THR A 1 99 ? -12.678 8.893 13.469 1.00 87.56 99 THR A O 1
ATOM 755 N N . HIS A 1 100 ? -14.557 8.944 14.692 1.00 87.50 100 HIS A N 1
ATOM 756 C CA . HIS A 1 100 ? -14.278 7.660 15.346 1.00 87.50 100 HIS A CA 1
ATOM 757 C C . HIS A 1 100 ? -14.163 6.511 14.334 1.00 87.50 100 HIS A C 1
ATOM 759 O O . HIS A 1 100 ? -13.303 5.651 14.494 1.00 87.50 100 HIS A O 1
ATOM 765 N N . GLN A 1 101 ? -14.971 6.535 13.267 1.00 89.19 101 GLN A N 1
ATOM 766 C CA . GLN A 1 101 ? -14.902 5.532 12.207 1.00 89.19 101 GLN A CA 1
ATOM 767 C C . GLN A 1 101 ? -13.568 5.598 11.455 1.00 89.19 101 GLN A C 1
ATOM 769 O O . GLN A 1 101 ? -12.887 4.585 11.357 1.00 89.19 101 GLN A O 1
ATOM 774 N N . GLU A 1 102 ? -13.139 6.787 11.014 1.00 88.25 102 GLU A N 1
ATOM 775 C CA . GLU A 1 102 ? -11.845 6.950 10.329 1.00 88.25 102 GLU A CA 1
ATOM 776 C C . GLU A 1 102 ? -10.671 6.489 11.211 1.00 88.25 102 GLU A C 1
ATOM 778 O O . GLU A 1 102 ? -9.710 5.904 10.710 1.00 88.25 102 GLU A O 1
ATOM 783 N N . LEU A 1 103 ? -10.730 6.735 12.526 1.00 88.00 103 LEU A N 1
ATOM 784 C CA . LEU A 1 103 ? -9.715 6.245 13.464 1.00 88.00 103 LEU A CA 1
ATOM 785 C C . LEU A 1 103 ? -9.722 4.717 13.564 1.00 88.00 103 LEU A C 1
ATOM 787 O O . LEU A 1 103 ? -8.655 4.109 13.475 1.00 88.00 103 LEU A O 1
ATOM 791 N N . ASN A 1 104 ? -10.899 4.108 13.710 1.00 90.44 104 ASN A N 1
ATOM 792 C CA . ASN A 1 104 ? -11.043 2.655 13.788 1.00 90.44 104 ASN A CA 1
ATOM 793 C C . ASN A 1 104 ? -10.559 1.974 12.504 1.00 90.44 104 ASN A C 1
ATOM 795 O O . ASN A 1 104 ? -9.759 1.045 12.581 1.00 90.44 104 ASN A O 1
ATOM 799 N N . ASP A 1 105 ? -10.952 2.480 11.333 1.00 91.19 105 ASP A N 1
ATOM 800 C CA . ASP A 1 105 ? -10.517 1.962 10.031 1.00 91.19 105 ASP A CA 1
ATOM 801 C C . ASP A 1 105 ? -8.986 1.972 9.915 1.00 91.19 105 ASP A C 1
ATOM 803 O O . ASP A 1 105 ? -8.364 0.997 9.494 1.00 91.19 105 ASP A O 1
ATOM 807 N N . ARG A 1 106 ? -8.349 3.063 10.356 1.00 91.12 106 ARG A N 1
ATOM 808 C CA . ARG A 1 106 ? -6.887 3.210 10.340 1.00 91.12 106 ARG A CA 1
ATOM 809 C C . ARG A 1 106 ? -6.191 2.277 11.327 1.00 91.12 106 ARG A C 1
ATOM 811 O O . ARG A 1 106 ? -5.116 1.771 11.010 1.00 91.12 106 ARG A O 1
ATOM 818 N N . ILE A 1 107 ? -6.756 2.070 12.515 1.00 89.00 107 ILE A N 1
ATOM 819 C CA . ILE A 1 107 ? -6.212 1.142 13.518 1.00 89.00 107 ILE A CA 1
ATOM 820 C C . ILE A 1 107 ? -6.310 -0.295 13.003 1.00 89.00 107 ILE A C 1
ATOM 822 O O . ILE A 1 107 ? -5.311 -1.012 13.014 1.00 89.00 107 ILE A O 1
ATOM 826 N N . ASN A 1 108 ? -7.471 -0.680 12.475 1.00 92.31 108 ASN A N 1
ATOM 827 C CA . ASN A 1 108 ? -7.702 -2.019 11.943 1.00 92.31 108 ASN A CA 1
ATOM 828 C C . ASN A 1 108 ? -6.815 -2.305 10.727 1.00 92.31 108 ASN A C 1
ATOM 830 O O . ASN A 1 108 ? -6.227 -3.378 10.638 1.00 92.31 108 ASN A O 1
ATOM 834 N N . LEU A 1 109 ? -6.631 -1.327 9.834 1.00 95.50 109 LEU A N 1
ATOM 835 C CA . LEU A 1 109 ? -5.699 -1.457 8.714 1.00 95.50 109 LEU A CA 1
ATOM 836 C C . LEU A 1 109 ? -4.250 -1.654 9.182 1.00 95.50 109 LEU A C 1
ATOM 838 O O . LEU A 1 109 ? -3.527 -2.466 8.608 1.00 95.50 109 LEU A O 1
ATOM 842 N N . ARG A 1 110 ? -3.808 -0.941 10.225 1.00 92.44 110 ARG A N 1
ATOM 843 C CA . ARG A 1 110 ? -2.458 -1.121 10.788 1.00 92.44 110 ARG A CA 1
ATOM 844 C C . ARG A 1 110 ? -2.267 -2.524 11.354 1.00 92.44 110 ARG A C 1
ATOM 846 O O . ARG A 1 110 ? -1.242 -3.140 11.081 1.00 92.44 110 ARG A O 1
ATOM 853 N N . ASP A 1 111 ? -3.249 -3.021 12.100 1.00 91.31 111 ASP A N 1
ATOM 854 C CA . ASP A 1 111 ? -3.239 -4.386 12.635 1.00 91.31 111 ASP A CA 1
ATOM 855 C C . ASP A 1 111 ? -3.234 -5.436 11.511 1.00 91.31 111 ASP A C 1
ATOM 857 O O . ASP A 1 111 ? -2.421 -6.358 11.523 1.00 91.31 111 ASP A O 1
ATOM 861 N N . ALA A 1 112 ? -4.060 -5.249 10.477 1.00 95.00 112 ALA A N 1
ATOM 862 C CA . ALA A 1 112 ? -4.106 -6.132 9.314 1.00 95.00 112 ALA A CA 1
ATOM 863 C C . ALA A 1 112 ? -2.759 -6.193 8.572 1.00 95.00 112 ALA A C 1
ATOM 865 O O . ALA A 1 112 ? -2.289 -7.275 8.228 1.00 95.00 112 ALA A O 1
ATOM 866 N N . VAL A 1 113 ? -2.097 -5.048 8.373 1.00 94.94 113 VAL A N 1
ATOM 867 C CA . VAL A 1 113 ? -0.764 -4.996 7.748 1.00 94.94 113 VAL A CA 1
ATOM 868 C C . VAL A 1 113 ? 0.308 -5.620 8.644 1.00 94.94 113 VAL A C 1
ATOM 870 O O . VAL A 1 113 ? 1.191 -6.307 8.137 1.00 94.94 113 VAL A O 1
ATOM 873 N N . ALA A 1 114 ? 0.238 -5.433 9.964 1.00 90.50 114 ALA A N 1
ATOM 874 C CA . ALA A 1 114 ? 1.168 -6.075 10.893 1.00 90.50 114 ALA A CA 1
ATOM 875 C C . ALA A 1 114 ? 1.047 -7.609 10.850 1.00 90.50 114 ALA A C 1
ATOM 877 O O . ALA A 1 114 ? 2.062 -8.301 10.756 1.00 90.50 114 ALA A O 1
ATOM 878 N N . LYS A 1 115 ? -0.185 -8.130 10.829 1.00 92.69 115 LYS A N 1
ATOM 879 C CA . LYS A 1 115 ? -0.464 -9.564 10.656 1.00 92.69 115 LYS A CA 1
ATOM 880 C C . LYS A 1 115 ? 0.031 -10.089 9.314 1.00 92.69 115 LYS A C 1
ATOM 882 O O . LYS A 1 115 ? 0.557 -11.196 9.253 1.00 92.69 115 LYS A O 1
ATOM 887 N N . GLU A 1 116 ? -0.088 -9.300 8.249 1.00 94.69 116 GLU A N 1
ATOM 888 C CA . GLU A 1 116 ? 0.441 -9.693 6.942 1.00 94.69 116 GLU A CA 1
ATOM 889 C C . GLU A 1 116 ? 1.972 -9.769 6.943 1.00 94.69 116 GLU A C 1
ATOM 891 O O . GLU A 1 116 ? 2.540 -10.735 6.439 1.00 94.69 116 GLU A O 1
ATOM 896 N N . VAL A 1 117 ? 2.658 -8.812 7.574 1.00 91.38 117 VAL A N 1
ATOM 897 C CA . VAL A 1 117 ? 4.117 -8.878 7.768 1.00 91.38 117 VAL A CA 1
ATOM 898 C C . VAL A 1 117 ? 4.510 -10.142 8.540 1.00 91.38 117 VAL A C 1
ATOM 900 O O . VAL A 1 117 ? 5.447 -10.836 8.147 1.00 91.38 117 VAL A O 1
ATOM 903 N N . GLU A 1 118 ? 3.797 -10.470 9.618 1.00 90.31 118 GLU A N 1
ATOM 904 C CA . GLU A 1 118 ? 4.026 -11.701 10.383 1.00 90.31 118 GLU A CA 1
ATOM 905 C C . GLU A 1 118 ? 3.812 -12.953 9.521 1.00 90.31 118 GLU A C 1
ATOM 907 O O . GLU A 1 118 ? 4.666 -13.840 9.493 1.00 90.31 118 GLU A O 1
ATOM 912 N N . ARG A 1 119 ? 2.722 -13.001 8.750 1.00 93.50 119 ARG A N 1
ATOM 913 C CA . ARG A 1 119 ? 2.422 -14.107 7.833 1.00 93.50 119 ARG A CA 1
ATOM 914 C C . ARG A 1 119 ? 3.533 -14.303 6.801 1.00 93.50 119 ARG A C 1
ATOM 916 O O . ARG A 1 119 ? 3.965 -15.434 6.594 1.00 93.50 119 ARG A O 1
ATOM 923 N N . LEU A 1 120 ? 4.015 -13.225 6.179 1.00 91.44 120 LEU A N 1
ATOM 924 C CA . LEU A 1 120 ? 5.102 -13.266 5.192 1.00 91.44 120 LEU A CA 1
ATOM 925 C C . LEU A 1 120 ? 6.420 -13.757 5.809 1.00 91.44 120 LEU A C 1
ATOM 927 O O . LEU A 1 120 ? 7.122 -14.557 5.192 1.00 91.44 120 LEU A O 1
ATOM 931 N N . ASN A 1 121 ? 6.726 -13.340 7.041 1.00 86.69 121 ASN A N 1
ATOM 932 C CA . ASN A 1 121 ? 7.881 -13.844 7.787 1.00 86.69 121 ASN A CA 1
ATOM 933 C C . ASN A 1 121 ? 7.746 -15.340 8.106 1.00 86.69 121 ASN A C 1
ATOM 935 O O . ASN A 1 121 ? 8.701 -16.094 7.932 1.00 86.69 121 ASN A O 1
ATOM 939 N N . ASN A 1 122 ? 6.556 -15.785 8.518 1.00 89.81 122 ASN A N 1
ATOM 940 C CA . ASN A 1 122 ? 6.281 -17.187 8.842 1.00 89.81 122 ASN A CA 1
ATOM 941 C C . ASN A 1 122 ? 6.314 -18.102 7.609 1.00 89.81 122 ASN A C 1
ATOM 943 O O . ASN A 1 122 ? 6.635 -19.281 7.731 1.00 89.81 122 ASN A O 1
ATOM 947 N N . LEU A 1 123 ? 6.039 -17.563 6.417 1.00 92.19 123 LEU A N 1
ATOM 948 C CA . LEU A 1 123 ? 6.254 -18.259 5.145 1.00 92.19 123 LEU A CA 1
ATOM 949 C C . LEU A 1 123 ? 7.737 -18.404 4.768 1.00 92.19 123 LEU A C 1
ATOM 951 O O . LEU A 1 123 ? 8.053 -19.082 3.794 1.00 92.19 123 LEU A O 1
ATOM 955 N N . GLY A 1 124 ? 8.646 -17.776 5.516 1.00 87.38 124 GLY A N 1
ATOM 956 C CA . GLY A 1 124 ? 10.082 -17.867 5.281 1.00 87.38 124 GLY A CA 1
ATOM 957 C C . GLY A 1 124 ? 10.582 -17.016 4.114 1.00 87.38 124 GLY A C 1
ATOM 958 O O . GLY A 1 124 ? 11.689 -17.264 3.636 1.00 87.38 124 GLY A O 1
ATOM 959 N N . LEU A 1 125 ? 9.811 -16.016 3.659 1.00 86.75 125 LEU A N 1
ATOM 960 C CA . LEU A 1 125 ? 10.276 -15.103 2.613 1.00 86.75 125 LEU A CA 1
ATOM 961 C C . LEU A 1 125 ? 11.533 -14.372 3.086 1.00 86.75 125 LEU A C 1
ATOM 963 O O . LEU A 1 125 ? 11.562 -13.731 4.139 1.00 86.75 125 LEU A O 1
ATOM 967 N N . SER A 1 126 ? 12.576 -14.410 2.267 1.00 85.50 126 SER A N 1
ATOM 968 C CA . SER A 1 126 ? 13.779 -13.637 2.522 1.00 85.50 126 SER A CA 1
ATOM 969 C C . SER A 1 126 ? 13.523 -12.139 2.330 1.00 85.50 126 SER A C 1
ATOM 971 O O . SER A 1 126 ? 12.670 -11.702 1.556 1.00 85.50 126 SER A O 1
ATOM 973 N N . ASN A 1 127 ? 14.376 -11.312 2.939 1.00 81.88 127 ASN A N 1
ATOM 974 C CA . ASN A 1 127 ? 14.368 -9.858 2.724 1.00 81.88 127 ASN A CA 1
ATOM 975 C C . ASN A 1 127 ? 14.543 -9.450 1.245 1.00 81.88 127 ASN A C 1
ATOM 977 O O . ASN A 1 127 ? 14.248 -8.311 0.883 1.00 81.88 127 ASN A O 1
ATOM 981 N N . ARG A 1 128 ? 15.087 -10.339 0.402 1.00 85.19 128 ARG A N 1
ATOM 982 C CA . ARG A 1 128 ? 15.256 -10.105 -1.041 1.00 85.19 128 ARG A CA 1
ATOM 983 C C . ARG A 1 128 ? 13.994 -10.434 -1.833 1.00 85.19 128 ARG A C 1
ATOM 985 O O . ARG A 1 128 ? 13.773 -9.815 -2.866 1.00 85.19 128 ARG A O 1
ATOM 992 N N . GLU A 1 129 ? 13.188 -11.371 -1.356 1.00 89.19 129 GLU A N 1
ATOM 993 C CA . GLU A 1 129 ? 11.901 -11.713 -1.965 1.00 89.19 129 GLU A CA 1
ATOM 994 C C . GLU A 1 129 ? 10.830 -10.709 -1.547 1.00 89.19 129 GLU A C 1
ATOM 996 O O . GLU A 1 129 ? 10.110 -10.193 -2.391 1.00 89.19 129 GLU A O 1
ATOM 1001 N N . MET A 1 130 ? 10.788 -10.355 -0.261 1.00 86.56 130 MET A N 1
ATOM 1002 C CA . MET A 1 130 ? 9.814 -9.400 0.274 1.00 86.56 130 MET A CA 1
ATOM 1003 C C . MET A 1 130 ? 10.095 -7.953 -0.160 1.00 86.56 130 MET A C 1
ATOM 1005 O O . MET A 1 130 ? 9.194 -7.121 -0.248 1.00 86.56 130 MET A O 1
ATOM 1009 N N . GLY A 1 131 ? 11.366 -7.630 -0.411 1.00 88.88 131 GLY A N 1
ATOM 1010 C CA . GLY A 1 131 ? 11.802 -6.265 -0.674 1.00 88.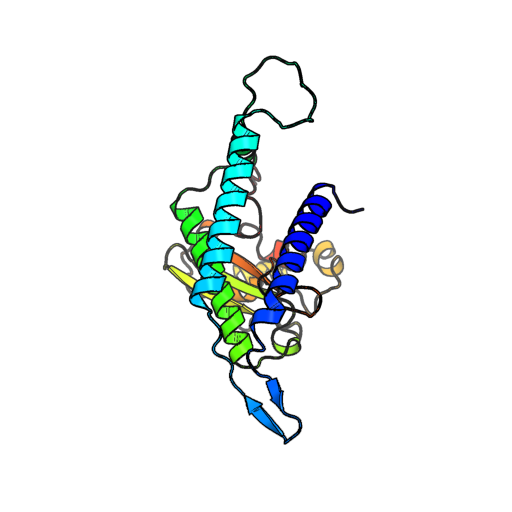88 131 GLY A CA 1
ATOM 1011 C C . GLY A 1 131 ? 11.672 -5.355 0.558 1.00 88.88 131 GLY A C 1
ATOM 1012 O O . GLY A 1 131 ? 11.610 -5.841 1.686 1.00 88.88 131 GLY A O 1
ATOM 1013 N N . PRO A 1 132 ? 11.745 -4.020 0.395 1.00 89.44 132 PRO A N 1
ATOM 1014 C CA . PRO A 1 132 ? 11.827 -3.078 1.516 1.00 89.44 132 PRO A CA 1
ATOM 1015 C C . PRO A 1 132 ? 10.508 -2.787 2.250 1.00 89.44 132 PRO A C 1
ATOM 1017 O O . PRO A 1 132 ? 10.572 -2.249 3.363 1.00 89.44 132 PRO A O 1
ATOM 1020 N N . ALA A 1 133 ? 9.353 -3.071 1.651 1.00 92.75 133 ALA A N 1
ATOM 1021 C CA . ALA A 1 133 ? 8.059 -2.652 2.166 1.00 92.75 133 ALA A CA 1
ATOM 1022 C C . ALA A 1 133 ? 6.969 -3.716 1.997 1.00 92.75 133 ALA A C 1
ATOM 1024 O O . ALA A 1 133 ? 6.979 -4.525 1.071 1.00 92.75 133 ALA A O 1
ATOM 1025 N N . VAL A 1 134 ? 6.005 -3.648 2.909 1.00 94.88 134 VAL A N 1
ATOM 1026 C CA . VAL A 1 134 ? 4.716 -4.333 2.839 1.00 94.88 134 VAL A CA 1
ATOM 1027 C C . VAL A 1 134 ? 3.643 -3.256 2.938 1.00 94.88 134 VAL A C 1
ATOM 1029 O O . VAL A 1 134 ? 3.762 -2.326 3.744 1.00 94.88 134 VAL A O 1
ATOM 1032 N N . ALA A 1 135 ? 2.612 -3.356 2.112 1.00 97.12 135 ALA A N 1
ATOM 1033 C CA . ALA A 1 135 ? 1.507 -2.415 2.095 1.00 97.12 135 ALA A CA 1
ATOM 1034 C C . ALA A 1 135 ? 0.166 -3.135 2.190 1.00 97.12 135 ALA A C 1
ATOM 1036 O O . ALA A 1 135 ? 0.010 -4.256 1.706 1.00 97.12 135 ALA A O 1
ATOM 1037 N N . GLY A 1 136 ? -0.805 -2.455 2.790 1.00 97.94 136 GLY A N 1
ATOM 1038 C CA . GLY A 1 136 ? -2.205 -2.847 2.771 1.00 97.94 136 GLY A CA 1
ATOM 1039 C C . GLY A 1 136 ? -3.084 -1.685 2.339 1.00 97.94 136 GLY A C 1
ATOM 1040 O O . GLY A 1 136 ? -2.859 -0.551 2.762 1.00 97.94 136 GLY A O 1
ATOM 1041 N N . THR A 1 137 ? -4.100 -1.970 1.535 1.00 98.31 137 THR A N 1
ATOM 1042 C CA . THR A 1 137 ? -5.154 -1.029 1.156 1.00 98.31 137 THR A CA 1
ATOM 1043 C C . THR A 1 137 ? -6.488 -1.541 1.683 1.00 98.31 137 THR A C 1
ATOM 1045 O O . THR A 1 137 ? -6.893 -2.658 1.370 1.00 98.31 137 THR A O 1
ATOM 1048 N N . PHE A 1 138 ? -7.155 -0.730 2.503 1.00 98.12 138 PHE A N 1
ATOM 1049 C CA . PHE A 1 138 ? -8.496 -0.984 3.017 1.00 98.12 138 PHE A CA 1
ATOM 1050 C C . PHE A 1 138 ? -9.535 -0.304 2.131 1.00 98.12 138 PHE A C 1
ATOM 1052 O O . PHE A 1 138 ? -9.448 0.904 1.901 1.00 98.12 138 PHE A O 1
ATOM 1059 N N . ASP A 1 139 ? -10.521 -1.066 1.672 1.00 97.62 139 ASP A N 1
ATOM 1060 C CA . ASP A 1 139 ? -11.706 -0.554 0.990 1.00 97.62 139 ASP A CA 1
ATOM 1061 C C . ASP A 1 139 ? -12.842 -0.349 2.000 1.00 97.62 139 ASP A C 1
ATOM 1063 O O . ASP A 1 139 ? -13.463 -1.306 2.470 1.00 97.62 139 ASP A O 1
ATOM 1067 N N . LYS A 1 140 ? -13.148 0.918 2.296 1.00 94.88 140 LYS A N 1
ATOM 1068 C CA . LYS A 1 140 ? -14.189 1.312 3.256 1.00 94.88 140 LYS A CA 1
ATOM 1069 C C . LYS A 1 140 ? -15.599 0.889 2.836 1.00 94.88 140 LYS A C 1
ATOM 1071 O O . LYS A 1 140 ? -16.486 0.857 3.681 1.00 94.88 140 LYS A O 1
ATOM 1076 N N . THR A 1 141 ? -15.834 0.598 1.555 1.00 95.06 141 THR A N 1
ATOM 1077 C CA . THR A 1 141 ? -17.169 0.212 1.062 1.00 95.06 141 THR A CA 1
ATOM 1078 C C . THR A 1 141 ? -17.441 -1.277 1.210 1.00 95.06 141 THR A C 1
ATOM 1080 O O . THR A 1 141 ? -18.579 -1.668 1.456 1.00 95.06 141 THR A O 1
ATOM 1083 N N . THR A 1 142 ? -16.404 -2.109 1.090 1.00 95.81 142 THR A N 1
ATOM 1084 C CA . THR A 1 142 ? -16.533 -3.573 1.151 1.00 95.81 142 THR A CA 1
ATOM 1085 C C . THR A 1 142 ? -15.995 -4.173 2.446 1.00 95.81 142 THR A C 1
ATOM 1087 O O . THR A 1 142 ? -16.267 -5.337 2.735 1.00 95.81 142 THR A O 1
ATOM 1090 N N . GLY A 1 143 ? -15.221 -3.412 3.223 1.00 95.25 143 GLY A N 1
ATOM 1091 C CA . GLY A 1 143 ? -14.548 -3.898 4.426 1.00 95.25 143 GLY A CA 1
ATOM 1092 C C . GLY A 1 143 ? -13.351 -4.813 4.139 1.00 95.25 143 GLY A C 1
ATOM 1093 O O . GLY A 1 143 ? -12.840 -5.453 5.059 1.00 95.25 143 GLY A O 1
ATOM 1094 N N . LYS A 1 144 ? -12.907 -4.912 2.878 1.00 97.88 144 LYS A N 1
ATOM 1095 C CA . LYS A 1 144 ? -11.823 -5.809 2.453 1.00 97.88 144 LYS A CA 1
ATOM 1096 C C . LYS A 1 144 ? -10.455 -5.134 2.531 1.00 97.88 144 LYS A C 1
ATOM 1098 O O . LYS A 1 144 ? -10.321 -3.932 2.304 1.00 97.88 144 LYS A O 1
ATOM 1103 N N . TYR A 1 145 ? -9.437 -5.949 2.801 1.00 98.19 145 TYR A N 1
ATOM 1104 C CA . TYR A 1 145 ? -8.029 -5.562 2.774 1.00 98.19 145 TYR A CA 1
ATOM 1105 C C . TYR A 1 145 ? -7.329 -6.241 1.601 1.00 98.19 145 TYR A C 1
ATOM 1107 O O . TYR A 1 145 ? -7.537 -7.428 1.354 1.00 98.19 145 TYR A O 1
ATOM 1115 N N . TYR A 1 146 ? -6.472 -5.492 0.921 1.00 98.44 146 TYR A N 1
ATOM 1116 C CA . TYR A 1 146 ? -5.647 -5.968 -0.185 1.00 98.44 146 TYR A CA 1
ATOM 1117 C C . TYR A 1 146 ? -4.191 -5.707 0.158 1.00 98.44 146 TYR A C 1
ATOM 1119 O O . TYR A 1 146 ? -3.868 -4.616 0.625 1.00 98.44 146 TYR A O 1
ATOM 1127 N N . PHE A 1 147 ? -3.315 -6.685 -0.059 1.00 98.12 147 PHE A N 1
ATOM 1128 C CA . PHE A 1 147 ? -1.921 -6.609 0.371 1.00 98.12 147 PHE A CA 1
ATOM 1129 C C . PHE A 1 147 ? -0.960 -6.621 -0.813 1.00 98.12 147 PHE A C 1
ATOM 1131 O O . PHE A 1 147 ? -1.233 -7.206 -1.860 1.00 98.12 147 PHE A O 1
ATOM 1138 N N . GLY A 1 148 ? 0.181 -5.963 -0.638 1.00 96.56 148 GLY A N 1
ATOM 1139 C CA . GLY A 1 148 ? 1.246 -5.905 -1.629 1.00 96.56 148 GLY A CA 1
ATOM 1140 C C . GLY A 1 148 ? 2.619 -5.938 -0.972 1.00 96.56 148 GLY A C 1
ATOM 1141 O O . GLY A 1 148 ? 2.820 -5.388 0.111 1.00 96.56 148 GLY A O 1
ATOM 1142 N N . ILE A 1 149 ? 3.572 -6.556 -1.662 1.00 95.19 149 ILE A N 1
ATOM 1143 C CA . ILE A 1 149 ? 5.008 -6.468 -1.380 1.00 95.19 149 ILE A CA 1
ATOM 1144 C C . ILE A 1 149 ? 5.711 -5.887 -2.605 1.00 95.19 149 ILE A C 1
ATOM 1146 O O . ILE A 1 149 ? 5.136 -5.835 -3.693 1.00 95.19 149 ILE A O 1
ATOM 1150 N N . ASN A 1 150 ? 6.944 -5.414 -2.450 1.00 93.25 150 ASN A N 1
ATOM 1151 C CA . ASN A 1 150 ? 7.704 -4.929 -3.599 1.00 93.25 150 ASN A CA 1
ATOM 1152 C C . ASN A 1 150 ? 8.010 -6.066 -4.578 1.00 93.25 150 ASN A C 1
ATOM 1154 O O . ASN A 1 150 ? 8.391 -7.162 -4.176 1.00 93.25 150 ASN A O 1
ATOM 1158 N N . ASN A 1 151 ? 7.995 -5.754 -5.871 1.00 93.81 151 ASN A N 1
ATOM 1159 C CA . ASN A 1 151 ? 8.612 -6.604 -6.874 1.00 93.81 151 ASN A CA 1
ATOM 1160 C C . ASN A 1 151 ? 10.090 -6.222 -7.031 1.00 93.81 151 ASN A C 1
ATOM 1162 O O . ASN A 1 151 ? 10.426 -5.150 -7.545 1.00 93.81 151 ASN A O 1
ATOM 1166 N N . THR A 1 152 ? 10.987 -7.102 -6.588 1.00 89.88 152 THR A N 1
ATOM 1167 C CA . THR A 1 152 ? 12.438 -6.847 -6.594 1.00 89.88 152 THR A CA 1
ATOM 1168 C C . THR A 1 152 ? 13.100 -7.022 -7.959 1.00 89.88 152 THR A C 1
ATOM 1170 O O . THR A 1 152 ? 14.276 -6.703 -8.105 1.00 89.88 152 THR A O 1
ATOM 1173 N N . SER A 1 153 ? 12.340 -7.442 -8.976 1.00 91.81 153 SER A N 1
ATOM 1174 C CA . SER A 1 153 ? 12.752 -7.411 -10.386 1.00 91.81 153 SER A CA 1
ATOM 1175 C C . SER A 1 153 ? 12.295 -6.141 -11.114 1.00 91.81 153 SER A C 1
ATOM 1177 O O . SER A 1 153 ? 12.495 -6.035 -12.320 1.00 91.81 153 SER A O 1
ATOM 1179 N N . GLY A 1 154 ? 11.643 -5.199 -10.420 1.00 92.81 154 GLY A N 1
ATOM 1180 C CA . GLY A 1 154 ? 11.169 -3.951 -11.025 1.00 92.81 154 GLY A CA 1
ATOM 1181 C C . GLY A 1 154 ? 9.891 -4.084 -11.852 1.00 92.81 154 GLY A C 1
ATOM 1182 O O . GLY A 1 154 ? 9.486 -3.126 -12.503 1.00 92.81 154 GLY A O 1
ATOM 1183 N N . LYS A 1 155 ? 9.230 -5.248 -11.833 1.00 95.56 155 LYS A N 1
ATOM 1184 C CA . LYS A 1 155 ? 8.009 -5.467 -12.617 1.00 95.56 155 LYS A CA 1
ATOM 1185 C C . LYS A 1 155 ? 6.797 -4.817 -11.948 1.00 95.56 155 LYS A C 1
ATOM 1187 O O . LYS A 1 155 ? 6.619 -4.906 -10.730 1.00 95.56 155 LYS A O 1
ATOM 1192 N N . ILE A 1 156 ? 5.955 -4.194 -12.760 1.00 96.12 156 ILE A N 1
ATOM 1193 C CA . ILE A 1 156 ? 4.631 -3.697 -12.362 1.00 96.12 156 ILE A CA 1
ATOM 1194 C C . ILE A 1 156 ? 3.624 -4.864 -12.285 1.00 96.12 156 ILE A C 1
ATOM 1196 O O . ILE A 1 156 ? 3.944 -5.945 -12.789 1.00 96.12 156 ILE A O 1
ATOM 1200 N N . PRO A 1 157 ? 2.448 -4.689 -11.646 1.00 95.88 157 PRO A N 1
ATOM 1201 C CA . PRO A 1 157 ? 1.395 -5.705 -11.648 1.00 95.88 157 PRO A CA 1
ATOM 1202 C C . PRO A 1 157 ? 1.047 -6.181 -13.065 1.00 95.88 157 PRO A C 1
ATOM 1204 O O . PRO A 1 157 ? 1.008 -5.372 -13.988 1.00 95.88 157 PRO A O 1
ATOM 1207 N N . GLU A 1 158 ? 0.795 -7.483 -13.228 1.00 95.38 158 GLU A N 1
ATOM 1208 C CA . GLU A 1 158 ? 0.475 -8.079 -14.538 1.00 95.38 158 GLU A CA 1
ATOM 1209 C C . GLU A 1 158 ? -0.864 -7.579 -15.090 1.00 95.38 158 GLU A C 1
ATOM 1211 O O . GLU A 1 158 ? -0.981 -7.302 -16.280 1.00 95.38 158 GLU A O 1
ATOM 1216 N N . GLU A 1 159 ? -1.852 -7.418 -14.210 1.00 96.88 159 GLU A N 1
ATOM 1217 C CA . GLU A 1 159 ? -3.136 -6.795 -14.513 1.00 96.88 159 GLU A CA 1
ATOM 1218 C C . GLU A 1 159 ? -3.194 -5.421 -13.842 1.00 96.88 159 GLU A C 1
ATOM 1220 O O . GLU A 1 159 ? -2.977 -5.303 -12.632 1.00 96.88 159 GLU A O 1
ATOM 1225 N N . LEU A 1 160 ? -3.482 -4.375 -14.619 1.00 96.44 160 LEU A N 1
ATOM 1226 C CA . LEU A 1 160 ? -3.531 -2.999 -14.136 1.00 96.44 160 LEU A CA 1
ATOM 1227 C C . LEU A 1 160 ? -4.943 -2.435 -14.211 1.00 96.44 160 LEU A C 1
ATOM 1229 O O . LEU A 1 160 ? -5.621 -2.522 -15.232 1.00 96.44 160 LEU A O 1
ATOM 1233 N N . HIS A 1 161 ? -5.351 -1.756 -13.144 1.00 96.81 161 HIS A N 1
ATOM 1234 C CA . HIS A 1 161 ? -6.498 -0.869 -13.210 1.00 96.81 161 HIS A CA 1
ATOM 1235 C C . HIS A 1 161 ? -6.174 0.318 -14.144 1.00 96.81 161 HIS A C 1
ATOM 1237 O O . HIS A 1 161 ? -5.098 0.911 -13.989 1.00 96.81 161 HIS A O 1
ATOM 1243 N N . PRO A 1 162 ? -7.097 0.757 -15.030 1.00 96.19 162 PRO A N 1
ATOM 1244 C CA . PRO A 1 162 ? -6.820 1.796 -16.031 1.00 96.19 162 PRO A CA 1
ATOM 1245 C C . PRO A 1 162 ? -6.222 3.091 -15.463 1.00 96.19 162 PRO A C 1
ATOM 1247 O O . PRO A 1 162 ? -5.316 3.679 -16.045 1.00 96.19 162 PRO A O 1
ATOM 1250 N N . LEU A 1 163 ? -6.674 3.520 -14.278 1.00 94.88 163 LEU A N 1
ATOM 1251 C CA . LEU A 1 163 ? -6.117 4.698 -13.597 1.00 94.88 163 LEU A CA 1
ATOM 1252 C C . LEU A 1 163 ? -4.628 4.536 -13.236 1.00 94.88 163 LEU A C 1
ATOM 1254 O O . LEU A 1 163 ? -3.857 5.487 -13.354 1.00 94.88 163 LEU A O 1
ATOM 1258 N N . ILE A 1 164 ? -4.226 3.353 -12.767 1.00 96.38 164 ILE A N 1
ATOM 1259 C CA . ILE A 1 164 ? -2.841 3.075 -12.370 1.00 96.38 164 ILE A CA 1
ATOM 1260 C C . ILE A 1 164 ? -1.967 2.958 -13.620 1.00 96.38 164 ILE A C 1
ATOM 1262 O O . ILE A 1 164 ? -0.910 3.587 -13.680 1.00 96.38 164 ILE A O 1
ATOM 1266 N N . GLU A 1 165 ? -2.442 2.241 -14.642 1.00 96.88 165 GLU A N 1
ATOM 1267 C CA . GLU A 1 165 ? -1.770 2.126 -15.941 1.00 96.88 165 GLU A CA 1
ATOM 1268 C C . GLU A 1 165 ? -1.513 3.498 -16.572 1.00 96.88 165 GLU A C 1
ATOM 1270 O O . GLU A 1 165 ? -0.383 3.809 -16.967 1.00 96.88 165 GLU A O 1
ATOM 1275 N N . GLN A 1 166 ? -2.536 4.357 -16.600 1.00 97.12 166 GLN A N 1
ATOM 1276 C CA . GLN A 1 166 ? -2.426 5.703 -17.149 1.00 97.12 166 GLN A CA 1
ATOM 1277 C C . GLN A 1 166 ? -1.350 6.519 -16.423 1.00 97.12 166 GLN A C 1
ATOM 1279 O O . GLN A 1 166 ? -0.594 7.244 -17.072 1.00 97.12 166 GLN A O 1
ATOM 1284 N N . ARG A 1 167 ? -1.256 6.415 -15.093 1.00 96.75 167 ARG A N 1
ATOM 1285 C CA . ARG A 1 167 ? -0.283 7.181 -14.299 1.00 96.75 167 ARG A CA 1
ATOM 1286 C C . ARG A 1 167 ? 1.136 6.630 -14.398 1.00 96.75 167 ARG A C 1
ATOM 1288 O O . ARG A 1 167 ? 2.081 7.410 -14.379 1.00 96.75 167 ARG A O 1
ATOM 1295 N N . ILE A 1 168 ? 1.308 5.320 -14.542 1.00 95.94 168 ILE A N 1
ATOM 1296 C CA . ILE A 1 168 ? 2.628 4.737 -14.821 1.00 95.94 168 ILE A CA 1
ATOM 1297 C C . ILE A 1 168 ? 3.107 5.188 -16.208 1.00 95.94 168 ILE A C 1
ATOM 1299 O O . ILE A 1 168 ? 4.223 5.688 -16.346 1.00 95.94 168 ILE A O 1
ATOM 1303 N N . THR A 1 169 ? 2.242 5.078 -17.219 1.00 96.06 169 THR A N 1
ATOM 1304 C CA . THR A 1 169 ? 2.584 5.381 -18.618 1.00 96.06 169 THR A CA 1
ATOM 1305 C C . THR A 1 169 ? 2.867 6.863 -18.846 1.00 96.06 169 THR A C 1
ATOM 1307 O O . THR A 1 169 ? 3.817 7.213 -19.543 1.00 96.06 169 THR A O 1
ATOM 1310 N N . ASN A 1 170 ? 2.076 7.746 -18.232 1.00 96.44 170 ASN A N 1
ATOM 1311 C CA . ASN A 1 170 ? 2.176 9.194 -18.436 1.00 96.44 170 ASN A CA 1
ATOM 1312 C C . ASN A 1 170 ? 2.999 9.906 -17.354 1.00 96.44 170 ASN A C 1
ATOM 1314 O O . ASN A 1 170 ? 2.842 11.111 -17.151 1.00 96.44 170 ASN A O 1
ATOM 1318 N N . MET A 1 171 ? 3.863 9.184 -16.635 1.00 96.62 171 MET A N 1
ATOM 1319 C CA . MET A 1 171 ? 4.703 9.790 -15.609 1.00 96.62 171 MET A CA 1
ATOM 1320 C C . MET A 1 171 ? 5.647 10.842 -16.221 1.00 96.62 171 MET A C 1
ATOM 1322 O O . MET A 1 171 ? 6.422 10.515 -17.125 1.00 96.62 171 MET A O 1
ATOM 1326 N N . PRO A 1 172 ? 5.645 12.094 -15.720 1.00 96.56 172 PRO A N 1
ATOM 1327 C CA . PRO A 1 172 ? 6.538 13.137 -16.203 1.00 96.56 172 PRO A CA 1
ATOM 1328 C C . PRO A 1 172 ? 8.009 12.731 -16.109 1.00 96.56 172 PRO A C 1
ATOM 1330 O O . PRO A 1 172 ? 8.456 12.193 -15.093 1.00 96.56 172 PRO A O 1
ATOM 1333 N N . LYS A 1 173 ? 8.788 13.055 -17.148 1.00 95.12 173 LYS A N 1
ATOM 1334 C CA . LYS A 1 173 ? 10.215 12.706 -17.249 1.00 95.12 173 LYS A CA 1
ATOM 1335 C C . LYS A 1 173 ? 11.022 13.154 -16.026 1.00 95.12 173 LYS A C 1
ATOM 1337 O O . LYS A 1 173 ? 11.839 12.393 -15.523 1.00 95.12 173 LYS A O 1
ATOM 1342 N N . ASN A 1 174 ? 10.748 14.348 -15.499 1.00 94.38 174 ASN A N 1
ATOM 1343 C CA . ASN A 1 174 ? 11.427 14.875 -14.312 1.00 94.38 174 ASN A CA 1
ATOM 1344 C C . ASN A 1 174 ? 11.138 14.063 -13.037 1.00 94.38 174 ASN A C 1
ATOM 1346 O O . ASN A 1 174 ? 11.997 13.985 -12.165 1.00 94.38 174 ASN A O 1
ATOM 1350 N N . ILE A 1 175 ? 9.950 13.464 -12.916 1.00 92.81 175 ILE A N 1
ATOM 1351 C CA . ILE A 1 175 ? 9.609 12.573 -11.798 1.00 92.81 175 ILE A CA 1
ATOM 1352 C C . ILE A 1 175 ? 10.262 11.211 -12.021 1.00 92.81 175 ILE A C 1
ATOM 1354 O O . ILE A 1 175 ? 10.878 10.671 -11.103 1.00 92.81 175 ILE A O 1
ATOM 1358 N N . LYS A 1 176 ? 10.169 10.691 -13.250 1.00 91.06 176 LYS A N 1
ATOM 1359 C CA . LYS A 1 176 ? 10.734 9.400 -13.642 1.00 91.06 176 LYS A CA 1
ATOM 1360 C C . LYS A 1 176 ? 12.246 9.348 -13.402 1.00 91.06 176 LYS A C 1
ATOM 1362 O O . LYS A 1 176 ? 12.720 8.512 -12.643 1.00 91.06 176 LYS A O 1
ATOM 1367 N N . GLU A 1 177 ? 12.988 10.303 -13.950 1.00 90.62 177 GLU A N 1
ATOM 1368 C CA . GLU A 1 177 ? 14.452 10.366 -13.840 1.00 90.62 177 GLU A CA 1
ATOM 1369 C C . GLU A 1 177 ? 14.933 10.936 -12.495 1.00 90.62 177 GLU A C 1
ATOM 1371 O O . GLU A 1 177 ? 16.075 10.718 -12.096 1.00 90.62 177 GLU A O 1
ATOM 1376 N N . GLY A 1 178 ? 14.066 11.649 -11.767 1.00 88.25 178 GLY A N 1
ATOM 1377 C CA . GLY A 1 178 ? 14.402 12.296 -10.497 1.00 88.25 178 GLY A CA 1
ATOM 1378 C C . GLY A 1 178 ? 14.571 11.344 -9.307 1.00 88.25 178 GLY A C 1
ATOM 1379 O O . GLY A 1 178 ? 15.029 11.775 -8.247 1.00 88.25 178 GLY A O 1
ATOM 1380 N N . TYR A 1 179 ? 14.215 10.063 -9.445 1.00 88.06 179 TYR A N 1
ATOM 1381 C CA . TYR A 1 179 ? 14.351 9.064 -8.384 1.00 88.06 179 TYR A CA 1
ATOM 1382 C C . TYR A 1 179 ? 15.018 7.785 -8.892 1.00 88.06 179 TYR A C 1
ATOM 1384 O O . TYR A 1 179 ? 14.445 7.034 -9.671 1.00 88.06 179 TYR A O 1
ATOM 1392 N N . THR A 1 180 ? 16.224 7.512 -8.394 1.00 85.38 180 THR A N 1
ATOM 1393 C CA . THR A 1 180 ? 17.069 6.390 -8.841 1.00 85.38 180 THR A CA 1
ATOM 1394 C C . THR A 1 180 ? 17.080 5.200 -7.880 1.00 85.38 180 THR A C 1
ATOM 1396 O O . THR A 1 180 ? 17.646 4.157 -8.190 1.00 85.38 180 THR A O 1
ATOM 1399 N N . PHE A 1 181 ? 16.442 5.320 -6.711 1.00 83.38 181 PHE A N 1
ATOM 1400 C CA . PHE A 1 181 ? 16.355 4.247 -5.713 1.00 83.38 181 PHE A CA 1
ATOM 1401 C C . PHE A 1 181 ? 15.119 3.360 -5.933 1.00 83.38 181 PHE A C 1
ATOM 1403 O O . PHE A 1 181 ? 14.374 3.075 -4.996 1.00 83.38 181 PHE A O 1
ATOM 1410 N N . THR A 1 182 ? 14.897 2.935 -7.175 1.00 84.06 182 THR A N 1
ATOM 1411 C CA . THR A 1 182 ? 13.827 2.009 -7.565 1.00 84.06 182 THR A CA 1
ATOM 1412 C C . THR A 1 182 ? 14.363 0.951 -8.528 1.00 84.06 182 THR A C 1
ATOM 1414 O O . THR A 1 182 ? 15.327 1.203 -9.248 1.00 84.06 182 THR A O 1
ATOM 1417 N N . TYR A 1 183 ? 13.732 -0.224 -8.553 1.00 85.12 183 TYR A N 1
ATOM 1418 C CA . TYR A 1 183 ? 13.953 -1.220 -9.608 1.00 85.12 183 TYR A CA 1
ATOM 1419 C C . TYR A 1 183 ? 13.018 -1.015 -10.810 1.00 85.12 183 TYR A C 1
ATOM 1421 O O . TYR A 1 183 ? 13.300 -1.532 -11.885 1.00 85.12 183 TYR A O 1
ATOM 1429 N N . GLY A 1 184 ? 11.927 -0.266 -10.635 1.00 89.44 184 GLY A N 1
ATOM 1430 C CA . GLY A 1 184 ? 10.973 0.070 -11.688 1.00 89.44 184 GLY A CA 1
ATOM 1431 C C . GLY A 1 184 ? 9.854 0.963 -11.160 1.00 89.44 184 GLY A C 1
ATOM 1432 O O . GLY A 1 184 ? 9.431 0.846 -10.004 1.00 89.44 184 GLY A O 1
ATOM 1433 N N . GLU A 1 185 ? 9.377 1.899 -11.975 1.00 91.62 185 GLU A N 1
ATOM 1434 C CA . GLU A 1 185 ? 8.276 2.770 -11.574 1.00 91.62 185 GLU A CA 1
ATOM 1435 C C . GLU A 1 185 ? 6.993 1.948 -11.413 1.00 91.62 185 GLU A C 1
ATOM 1437 O O . GLU A 1 185 ? 6.577 1.237 -12.320 1.00 91.62 185 GLU A O 1
ATOM 1442 N N . GLY A 1 186 ? 6.364 2.025 -10.239 1.00 92.88 186 GLY A N 1
ATOM 1443 C CA . GLY A 1 186 ? 5.151 1.256 -9.949 1.00 92.88 186 GLY A CA 1
ATOM 1444 C C . GLY A 1 186 ? 5.386 -0.171 -9.448 1.00 92.88 186 GLY A C 1
ATOM 1445 O O . GLY A 1 186 ? 4.422 -0.876 -9.171 1.00 92.88 186 GLY A O 1
ATOM 1446 N N . SER A 1 187 ? 6.638 -0.597 -9.249 1.00 95.25 187 SER A N 1
ATOM 1447 C CA . SER A 1 187 ? 6.954 -1.942 -8.745 1.00 95.25 187 SER A CA 1
ATOM 1448 C C . SER A 1 187 ? 6.872 -2.079 -7.211 1.00 95.25 187 SER A C 1
ATOM 1450 O O . SER A 1 187 ? 7.321 -3.077 -6.641 1.00 95.25 187 SER A O 1
ATOM 1452 N N . HIS A 1 188 ? 6.366 -1.062 -6.506 1.00 95.94 188 HIS A N 1
ATOM 1453 C CA . HIS A 1 188 ? 6.358 -1.005 -5.042 1.00 95.94 188 HIS A CA 1
ATOM 1454 C C . HIS A 1 188 ? 5.054 -1.507 -4.418 1.00 95.94 188 HIS A C 1
ATOM 1456 O O . HIS A 1 188 ? 3.989 -1.460 -5.031 1.00 95.94 188 HIS A O 1
ATOM 1462 N N . ALA A 1 189 ? 5.160 -1.938 -3.159 1.00 96.56 189 ALA A N 1
ATOM 1463 C CA . ALA A 1 189 ? 4.091 -2.553 -2.381 1.00 96.56 189 ALA A CA 1
ATOM 1464 C C . ALA A 1 189 ? 2.768 -1.767 -2.418 1.00 96.56 189 ALA A C 1
ATOM 1466 O O . ALA A 1 189 ? 1.715 -2.361 -2.644 1.00 96.56 189 ALA A O 1
ATOM 1467 N N . GLU A 1 190 ? 2.815 -0.441 -2.253 1.00 96.44 190 GLU A N 1
ATOM 1468 C CA . GLU A 1 190 ? 1.625 0.416 -2.240 1.00 96.44 190 GLU A CA 1
ATOM 1469 C C . GLU A 1 190 ? 0.870 0.450 -3.573 1.00 96.44 190 GLU A C 1
ATOM 1471 O O . GLU A 1 190 ? -0.352 0.590 -3.583 1.00 96.44 190 GLU A O 1
ATOM 1476 N N . VAL A 1 191 ? 1.577 0.295 -4.696 1.00 97.56 191 VAL A N 1
ATOM 1477 C CA . VAL A 1 191 ? 0.956 0.247 -6.025 1.00 97.56 191 VAL A CA 1
ATOM 1478 C C . VAL A 1 191 ? 0.273 -1.099 -6.218 1.00 97.56 191 VAL A C 1
ATOM 1480 O O . VAL A 1 191 ? -0.860 -1.135 -6.685 1.00 97.56 191 VAL A O 1
ATOM 1483 N N . TYR A 1 192 ? 0.903 -2.192 -5.780 1.00 98.25 192 TYR A N 1
ATOM 1484 C CA . TYR A 1 192 ? 0.302 -3.527 -5.826 1.00 98.25 192 TYR A CA 1
ATOM 1485 C C . TYR A 1 192 ? -0.968 -3.627 -4.974 1.00 98.25 192 TYR A C 1
ATOM 1487 O O . TYR A 1 192 ? -1.977 -4.141 -5.461 1.00 98.25 192 TYR A O 1
ATOM 1495 N N . SER A 1 193 ? -0.942 -3.140 -3.728 1.00 98.25 193 SER A N 1
ATOM 1496 C CA . SER A 1 193 ? -2.107 -3.220 -2.835 1.00 98.25 193 SER A CA 1
ATOM 1497 C C . SER A 1 193 ? -3.273 -2.370 -3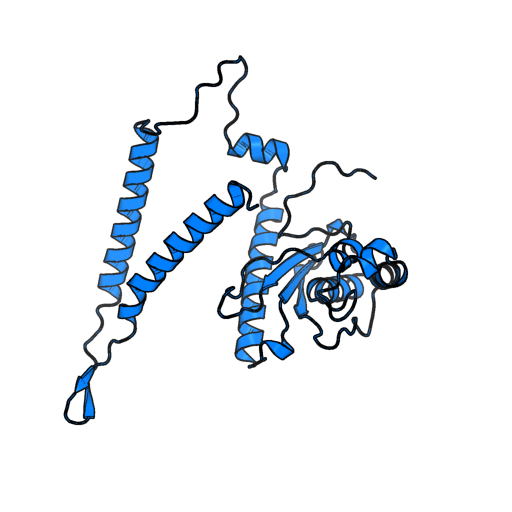.347 1.00 98.25 193 SER A C 1
ATOM 1499 O O . SER A 1 193 ? -4.413 -2.833 -3.371 1.00 98.25 193 SER A O 1
ATOM 1501 N N . LEU A 1 194 ? -2.990 -1.149 -3.815 1.00 97.75 194 LEU A N 1
ATOM 1502 C CA . LEU A 1 194 ? -4.014 -0.243 -4.329 1.00 97.75 194 LEU A CA 1
ATOM 1503 C C . LEU A 1 194 ? -4.589 -0.719 -5.668 1.00 97.75 194 LEU A C 1
ATOM 1505 O O . LEU A 1 194 ? -5.798 -0.649 -5.871 1.00 97.75 194 LEU A O 1
ATOM 1509 N N . ASN A 1 195 ? -3.743 -1.226 -6.567 1.00 97.94 195 ASN A N 1
ATOM 1510 C CA . ASN A 1 195 ? -4.175 -1.758 -7.856 1.00 97.94 195 ASN A CA 1
ATOM 1511 C C . ASN A 1 195 ? -5.164 -2.919 -7.684 1.00 97.94 195 ASN A C 1
ATOM 1513 O O . ASN A 1 195 ? -6.223 -2.911 -8.306 1.00 97.94 195 ASN A O 1
ATOM 1517 N N . GLN A 1 196 ? -4.864 -3.863 -6.786 1.00 98.06 196 GLN A N 1
ATOM 1518 C CA . GLN A 1 196 ? -5.778 -4.964 -6.460 1.00 98.06 196 GLN A CA 1
ATOM 1519 C C . GLN A 1 196 ? -7.117 -4.458 -5.910 1.00 98.06 196 GLN A C 1
ATOM 1521 O O . GLN A 1 196 ? -8.170 -4.939 -6.324 1.00 98.06 196 GLN A O 1
ATOM 1526 N N . ALA A 1 197 ? -7.087 -3.468 -5.014 1.00 97.88 197 ALA A N 1
ATOM 1527 C CA . ALA A 1 197 ? -8.300 -2.896 -4.436 1.00 97.88 197 ALA A CA 1
ATOM 1528 C C . ALA A 1 197 ? -9.191 -2.222 -5.495 1.00 97.88 197 ALA A C 1
ATOM 1530 O O . ALA A 1 197 ? -10.409 -2.392 -5.478 1.00 97.88 197 ALA A O 1
ATOM 1531 N N . LEU A 1 198 ? -8.581 -1.496 -6.437 1.00 97.00 198 LEU A N 1
ATOM 1532 C CA . LEU A 1 198 ? -9.282 -0.833 -7.537 1.00 97.00 198 LEU A CA 1
ATOM 1533 C C . LEU A 1 198 ? -9.877 -1.831 -8.537 1.00 97.00 198 LEU A C 1
ATOM 1535 O O . LEU A 1 198 ? -11.029 -1.678 -8.934 1.00 97.00 198 LEU A O 1
ATOM 1539 N N . LEU A 1 199 ? -9.125 -2.870 -8.916 1.00 97.12 199 LEU A N 1
ATOM 1540 C CA . LEU A 1 199 ? -9.629 -3.936 -9.792 1.00 97.12 199 LEU A CA 1
ATOM 1541 C C . LEU A 1 199 ? -10.822 -4.666 -9.165 1.00 97.12 199 LEU A C 1
ATOM 1543 O O . LEU A 1 199 ? -11.801 -4.965 -9.846 1.00 97.12 199 LEU A O 1
ATOM 1547 N N . ALA A 1 200 ? -10.772 -4.908 -7.854 1.00 97.00 200 ALA A N 1
ATOM 1548 C CA . ALA A 1 200 ? -11.837 -5.593 -7.131 1.00 97.00 200 ALA A CA 1
ATOM 1549 C C . ALA A 1 200 ? -13.100 -4.737 -6.923 1.00 97.00 200 ALA A C 1
ATOM 1551 O O . ALA A 1 200 ? -14.157 -5.289 -6.606 1.00 97.00 200 ALA A O 1
ATOM 1552 N N . ASN A 1 201 ? -13.012 -3.411 -7.075 1.00 94.56 201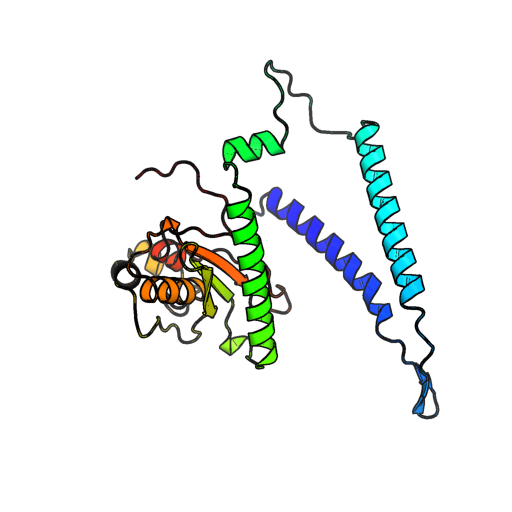 ASN A N 1
ATOM 1553 C CA . ASN A 1 201 ? -14.132 -2.502 -6.857 1.00 94.56 201 ASN A CA 1
ATOM 1554 C C . ASN A 1 201 ? -14.121 -1.318 -7.836 1.00 94.56 201 ASN A C 1
ATOM 1556 O O . ASN A 1 201 ? -13.748 -0.195 -7.494 1.00 94.56 201 ASN A O 1
ATOM 1560 N N . SER A 1 202 ? -14.611 -1.568 -9.052 1.00 83.31 202 SER A N 1
ATOM 1561 C CA . SER A 1 202 ? -14.663 -0.580 -10.140 1.00 83.31 202 SER A CA 1
ATOM 1562 C C . SER A 1 202 ? -15.598 0.610 -9.888 1.00 83.31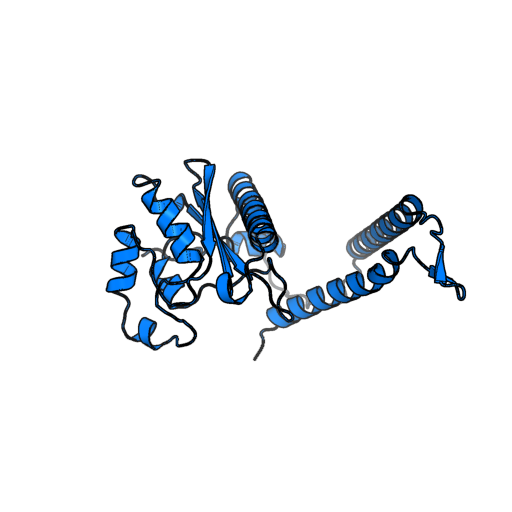 202 SER A C 1
ATOM 1564 O O . SER A 1 202 ? -15.557 1.582 -10.638 1.00 83.31 202 SER A O 1
ATOM 1566 N N . GLN A 1 203 ? -16.454 0.542 -8.861 1.00 84.31 203 GLN A N 1
ATOM 1567 C CA . GLN A 1 203 ? -17.413 1.600 -8.517 1.00 84.31 203 GLN A CA 1
ATOM 1568 C C . GLN A 1 203 ? -16.927 2.498 -7.371 1.00 84.31 203 GLN A C 1
ATOM 1570 O O . GLN A 1 203 ? -17.553 3.520 -7.080 1.00 84.31 203 GLN A O 1
ATOM 1575 N N . ALA A 1 204 ? -15.834 2.136 -6.696 1.00 84.12 204 ALA A N 1
ATOM 1576 C CA . ALA A 1 204 ? -15.317 2.907 -5.577 1.00 84.12 204 ALA A CA 1
ATOM 1577 C C . ALA A 1 204 ? -14.604 4.184 -6.042 1.00 84.12 204 ALA A C 1
ATOM 1579 O O . ALA A 1 204 ? -13.775 4.186 -6.952 1.00 84.12 204 ALA A O 1
ATOM 1580 N N . SER A 1 205 ? -14.883 5.288 -5.350 1.00 91.00 205 SER A N 1
ATOM 1581 C CA . SER A 1 205 ? -14.122 6.526 -5.501 1.00 91.00 205 SER A CA 1
ATOM 1582 C C . SER A 1 205 ? -12.764 6.413 -4.802 1.00 91.00 205 SER A C 1
ATOM 1584 O O . SER A 1 205 ? -12.602 5.652 -3.849 1.00 91.00 205 SER A O 1
ATOM 1586 N N . ALA A 1 206 ? -11.794 7.250 -5.184 1.00 90.88 206 ALA A N 1
ATOM 1587 C CA . ALA A 1 206 ? -10.485 7.285 -4.522 1.00 90.88 206 ALA A CA 1
ATOM 1588 C C . ALA A 1 206 ? -10.584 7.496 -2.999 1.00 90.88 206 ALA A C 1
ATOM 1590 O O . ALA A 1 206 ? -9.812 6.924 -2.231 1.00 90.88 206 ALA A O 1
ATOM 1591 N N . SER A 1 207 ? -11.588 8.262 -2.555 1.00 91.06 207 SER A N 1
ATOM 1592 C CA . SER A 1 207 ? -11.838 8.527 -1.136 1.00 91.06 207 SER A CA 1
ATOM 1593 C C . SER A 1 207 ? -12.311 7.305 -0.348 1.00 91.06 207 SER A C 1
ATOM 1595 O O . SER A 1 207 ? -12.340 7.362 0.879 1.00 91.06 207 SER A O 1
ATOM 1597 N N . ASN A 1 208 ? -12.686 6.206 -1.009 1.00 94.81 208 ASN A N 1
ATOM 1598 C CA . ASN A 1 208 ? -13.104 4.971 -0.354 1.00 94.81 208 ASN A CA 1
ATOM 1599 C C . ASN A 1 208 ? -11.927 4.110 0.111 1.00 94.81 208 ASN A C 1
ATOM 1601 O O . ASN A 1 208 ? -12.134 3.231 0.943 1.00 94.81 208 ASN A O 1
ATOM 1605 N N . PHE A 1 209 ? -10.708 4.384 -0.348 1.00 96.38 209 PHE A N 1
ATOM 1606 C CA . PHE A 1 209 ? -9.540 3.573 -0.025 1.00 96.38 209 PHE A CA 1
ATOM 1607 C C . PHE A 1 209 ? -8.612 4.270 0.966 1.00 96.38 209 PHE A C 1
ATOM 1609 O O . PHE A 1 209 ? -8.374 5.471 0.855 1.00 96.38 209 PHE A O 1
ATOM 1616 N N . ILE A 1 210 ? -8.048 3.504 1.901 1.00 95.50 210 ILE A N 1
ATOM 1617 C CA . ILE A 1 210 ? -6.949 3.945 2.769 1.00 95.50 210 ILE A CA 1
ATOM 1618 C C . ILE A 1 210 ? -5.784 2.975 2.600 1.00 95.50 210 ILE A C 1
ATOM 1620 O O . ILE A 1 210 ? -5.944 1.781 2.830 1.00 95.50 210 ILE A O 1
ATOM 1624 N N . THR A 1 211 ? -4.601 3.482 2.265 1.00 96.94 211 THR A N 1
ATOM 1625 C CA . THR A 1 211 ? -3.378 2.676 2.153 1.00 96.94 211 THR A CA 1
ATOM 1626 C C . THR A 1 211 ? -2.469 2.876 3.369 1.00 96.94 211 THR A C 1
ATOM 1628 O O . THR A 1 211 ? -2.344 3.972 3.925 1.00 96.94 211 THR A O 1
ATOM 1631 N N . HIS A 1 212 ? -1.822 1.811 3.828 1.00 95.44 212 HIS A N 1
ATOM 1632 C CA . HIS A 1 212 ? -0.805 1.829 4.874 1.00 95.44 212 HIS A CA 1
ATOM 1633 C C . HIS A 1 212 ? 0.432 1.083 4.397 1.00 95.44 212 HIS A C 1
ATOM 1635 O O . HIS A 1 212 ? 0.317 -0.025 3.887 1.00 95.44 212 HIS A O 1
ATOM 1641 N N . VAL A 1 213 ? 1.607 1.688 4.579 1.00 94.00 213 VAL A N 1
ATOM 1642 C CA . VAL A 1 213 ? 2.883 1.133 4.119 1.00 94.00 213 VAL A CA 1
ATOM 1643 C C . VAL A 1 213 ? 3.848 1.059 5.288 1.00 94.00 213 VAL A C 1
ATOM 1645 O O . VAL A 1 213 ? 4.123 2.065 5.955 1.00 94.00 213 VAL A O 1
ATOM 1648 N N . VAL A 1 214 ? 4.392 -0.131 5.508 1.00 91.56 214 VAL A N 1
ATOM 1649 C CA . VAL A 1 214 ? 5.381 -0.405 6.546 1.00 91.56 214 VAL A CA 1
ATOM 1650 C C . VAL A 1 214 ? 6.623 -1.038 5.950 1.00 91.56 214 VAL A C 1
ATOM 1652 O O . VAL A 1 214 ? 6.617 -1.601 4.859 1.00 91.56 214 VAL A O 1
ATOM 1655 N N . ARG A 1 215 ? 7.719 -0.961 6.692 1.00 89.38 215 ARG A N 1
ATOM 1656 C CA . ARG A 1 215 ? 8.939 -1.695 6.385 1.00 89.38 215 ARG A CA 1
ATOM 1657 C C . ARG A 1 215 ? 8.717 -3.183 6.634 1.00 89.38 215 ARG A C 1
ATOM 1659 O O . ARG A 1 215 ? 8.188 -3.555 7.678 1.00 89.38 215 ARG A O 1
ATOM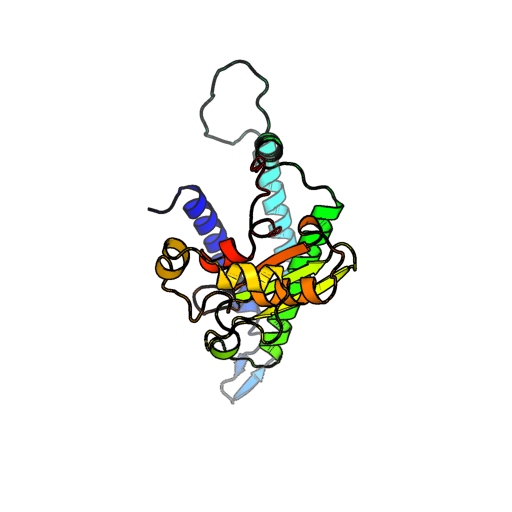 1666 N N . SER A 1 216 ? 9.217 -4.007 5.720 1.00 84.62 216 SER A N 1
ATOM 1667 C CA . SER A 1 216 ? 9.321 -5.466 5.885 1.00 84.62 216 SER A CA 1
ATOM 1668 C C . SER A 1 216 ? 10.286 -5.869 7.008 1.00 84.62 216 SER A C 1
ATOM 1670 O O . SER A 1 216 ? 10.091 -6.885 7.661 1.00 84.62 216 SER A O 1
ATOM 1672 N N . GLY A 1 217 ? 11.294 -5.031 7.277 1.00 72.12 217 GLY A N 1
ATOM 1673 C CA . GLY A 1 217 ? 12.265 -5.200 8.359 1.00 72.12 217 GLY A CA 1
ATOM 1674 C C . GLY A 1 217 ? 13.695 -5.442 7.868 1.00 72.12 217 GLY A C 1
ATOM 1675 O O . GLY A 1 217 ? 13.953 -6.205 6.945 1.00 72.12 217 GLY A O 1
ATOM 1676 N N . LYS A 1 218 ? 14.662 -4.755 8.487 1.00 62.41 218 LYS A N 1
ATOM 1677 C CA . LYS A 1 218 ? 16.114 -4.983 8.355 1.00 62.41 218 LYS A CA 1
ATOM 1678 C C . LYS A 1 218 ? 16.783 -4.739 9.710 1.00 62.41 218 LYS A C 1
ATOM 1680 O O . LYS A 1 218 ? 16.238 -4.026 10.544 1.00 62.41 218 LYS A O 1
ATOM 1685 N N . LYS A 1 219 ? 18.016 -5.226 9.899 1.00 57.12 219 LYS A N 1
ATOM 1686 C CA . LYS A 1 219 ? 18.792 -5.095 11.156 1.00 57.12 219 LYS A CA 1
ATOM 1687 C C . LYS A 1 219 ? 18.834 -3.669 11.745 1.00 57.12 219 LYS A C 1
ATOM 1689 O O . LYS A 1 219 ? 18.911 -3.519 12.953 1.00 57.12 219 LYS A O 1
ATOM 1694 N N . LEU A 1 220 ? 18.781 -2.635 10.899 1.00 55.69 220 LEU A N 1
ATOM 1695 C CA . LEU A 1 220 ? 18.813 -1.220 11.304 1.00 55.69 220 LEU A CA 1
ATOM 1696 C C . LEU A 1 220 ? 17.441 -0.525 11.313 1.00 55.69 220 LEU A C 1
ATOM 1698 O O . LEU A 1 220 ? 17.347 0.617 11.751 1.00 55.69 220 LEU A O 1
ATOM 1702 N N . LYS A 1 221 ? 16.393 -1.153 10.765 1.00 65.25 221 LYS A N 1
ATOM 1703 C CA . LYS A 1 221 ? 15.044 -0.577 10.676 1.00 65.25 221 LYS A CA 1
ATOM 1704 C C . LYS A 1 221 ? 14.013 -1.686 10.900 1.00 65.25 221 LYS A C 1
ATOM 1706 O O . LYS A 1 221 ? 13.835 -2.496 9.985 1.00 65.25 221 LYS A O 1
ATOM 1711 N N . PRO A 1 222 ? 13.370 -1.748 12.076 1.00 68.88 222 PRO A N 1
ATOM 1712 C CA . PRO A 1 222 ? 12.484 -2.851 12.423 1.00 68.88 222 PRO A CA 1
ATOM 1713 C C . PRO A 1 222 ? 11.282 -2.934 11.477 1.00 68.88 222 PRO A C 1
ATOM 1715 O O . PRO A 1 222 ? 10.865 -1.936 10.876 1.00 68.88 222 PRO A O 1
ATOM 1718 N N . ALA A 1 223 ? 10.751 -4.148 11.339 1.00 74.56 223 ALA A N 1
ATOM 1719 C CA . ALA A 1 223 ? 9.514 -4.401 10.616 1.00 74.56 223 ALA A CA 1
ATOM 1720 C C . ALA A 1 223 ? 8.346 -3.633 11.260 1.00 74.56 223 ALA A C 1
ATOM 1722 O O . ALA A 1 223 ? 8.368 -3.360 12.460 1.00 74.56 223 ALA A O 1
ATOM 1723 N N . GLY A 1 224 ? 7.346 -3.245 10.469 1.00 71.00 224 GLY A N 1
ATOM 1724 C CA . GLY A 1 224 ? 6.166 -2.522 10.967 1.00 71.00 224 GLY A CA 1
ATOM 1725 C C . GLY A 1 224 ? 6.355 -1.007 11.132 1.00 71.00 224 GLY A C 1
ATOM 1726 O O . GLY A 1 224 ? 5.379 -0.280 11.298 1.00 71.00 224 GLY A O 1
ATOM 1727 N N . MET A 1 225 ? 7.583 -0.486 11.020 1.00 78.31 225 MET A N 1
ATOM 1728 C CA . MET A 1 225 ? 7.813 0.962 10.995 1.00 78.31 225 MET A CA 1
ATOM 1729 C C . MET A 1 225 ? 7.275 1.565 9.694 1.00 78.31 225 MET A C 1
ATOM 1731 O O . MET A 1 225 ? 7.540 1.049 8.610 1.00 78.31 225 MET A O 1
ATOM 1735 N N . MET A 1 226 ? 6.581 2.699 9.788 1.00 82.62 226 MET A N 1
ATOM 1736 C CA . MET A 1 226 ? 6.030 3.392 8.624 1.00 82.62 226 MET A CA 1
ATOM 1737 C C . MET A 1 226 ? 7.111 3.771 7.600 1.00 82.62 226 MET A C 1
ATOM 1739 O O . MET A 1 226 ? 8.214 4.212 7.949 1.00 82.62 226 MET A O 1
ATOM 1743 N N . MET A 1 227 ? 6.780 3.620 6.319 1.00 83.00 227 MET A N 1
ATOM 1744 C CA . MET A 1 227 ? 7.647 3.990 5.203 1.00 83.00 227 MET A CA 1
ATOM 1745 C C . MET A 1 227 ? 7.005 5.122 4.390 1.00 83.00 227 MET A C 1
ATOM 1747 O O . MET A 1 227 ? 5.838 5.004 4.022 1.00 83.00 227 MET A O 1
ATOM 1751 N N . PRO A 1 228 ? 7.730 6.227 4.120 1.00 82.12 228 PRO A N 1
ATOM 1752 C CA . PRO A 1 228 ? 7.236 7.245 3.206 1.00 82.12 228 PRO A CA 1
ATOM 1753 C C . PRO A 1 228 ? 7.209 6.707 1.773 1.00 82.12 228 PRO A C 1
ATOM 1755 O O . PRO A 1 228 ? 8.101 5.958 1.363 1.00 82.12 228 PRO A O 1
ATOM 1758 N N . THR A 1 229 ? 6.208 7.144 1.023 1.00 87.44 229 THR A N 1
ATOM 1759 C CA . THR A 1 229 ? 6.000 6.872 -0.400 1.00 87.44 229 THR A CA 1
ATOM 1760 C C . THR A 1 229 ? 7.113 7.526 -1.226 1.00 87.44 229 THR A C 1
ATOM 1762 O O . THR A 1 229 ? 7.492 8.674 -0.973 1.00 87.44 229 THR A O 1
ATOM 1765 N N . CYS A 1 230 ? 7.677 6.813 -2.207 1.00 91.12 230 CYS A N 1
ATOM 1766 C CA . CYS A 1 230 ? 8.687 7.404 -3.096 1.00 91.12 230 CYS A CA 1
ATOM 1767 C C . CYS A 1 230 ? 8.043 8.379 -4.106 1.00 91.12 230 CYS A C 1
ATOM 1769 O O . CYS A 1 230 ? 6.830 8.323 -4.304 1.00 91.12 230 CYS A O 1
ATOM 1771 N N . PRO A 1 231 ? 8.817 9.245 -4.793 1.00 93.19 231 PRO A N 1
ATOM 1772 C CA . PRO A 1 231 ? 8.268 10.184 -5.776 1.00 93.19 231 PRO A CA 1
ATOM 1773 C C . PRO A 1 231 ? 7.441 9.522 -6.888 1.00 93.19 231 PRO A C 1
ATOM 1775 O O . PRO A 1 231 ? 6.371 10.026 -7.223 1.00 93.19 231 PRO A O 1
ATOM 1778 N N . HIS A 1 232 ? 7.890 8.373 -7.412 1.00 94.75 232 HIS A N 1
ATOM 1779 C CA . HIS A 1 232 ? 7.150 7.614 -8.429 1.00 94.75 232 HIS A CA 1
ATOM 1780 C C . HIS A 1 232 ? 5.793 7.148 -7.908 1.00 94.75 232 HIS A C 1
ATOM 1782 O O . HIS A 1 232 ? 4.769 7.381 -8.542 1.00 94.75 232 HIS A O 1
ATOM 1788 N N . CYS A 1 233 ? 5.776 6.522 -6.732 1.00 94.75 233 CYS A N 1
ATOM 1789 C CA . CYS A 1 233 ? 4.548 5.986 -6.158 1.00 94.75 233 CYS A CA 1
ATOM 1790 C C . CYS A 1 233 ? 3.616 7.103 -5.697 1.00 94.75 233 CYS A C 1
ATOM 1792 O O . CYS A 1 233 ? 2.425 7.011 -5.940 1.00 94.75 233 CYS A O 1
ATOM 1794 N N . ASN A 1 234 ? 4.144 8.206 -5.161 1.00 93.81 234 ASN A N 1
ATOM 1795 C CA . ASN A 1 234 ? 3.348 9.385 -4.828 1.00 93.81 234 ASN A CA 1
ATOM 1796 C C . ASN A 1 234 ? 2.629 9.973 -6.057 1.00 93.81 234 ASN A C 1
ATOM 1798 O O . ASN A 1 234 ? 1.491 10.410 -5.929 1.00 93.81 234 ASN A O 1
ATOM 1802 N N . PHE A 1 235 ? 3.259 9.957 -7.239 1.00 95.38 235 PHE A N 1
ATOM 1803 C CA . PHE A 1 235 ? 2.594 10.335 -8.492 1.00 95.38 235 PHE A CA 1
ATOM 1804 C C . PHE A 1 235 ? 1.511 9.318 -8.886 1.00 95.38 235 PHE A C 1
ATOM 1806 O O . PHE A 1 235 ? 0.370 9.681 -9.166 1.00 95.38 235 PHE A O 1
ATOM 1813 N N . ILE A 1 236 ? 1.837 8.023 -8.851 1.00 96.50 236 ILE A N 1
ATOM 1814 C CA . ILE A 1 236 ? 0.907 6.946 -9.225 1.00 96.50 236 ILE A CA 1
ATOM 1815 C C . ILE A 1 236 ? -0.319 6.908 -8.305 1.00 96.50 236 ILE A C 1
ATOM 1817 O O . ILE A 1 236 ? -1.434 6.666 -8.762 1.00 96.50 236 ILE A O 1
ATOM 1821 N N . THR A 1 237 ? -0.148 7.181 -7.017 1.00 95.06 237 THR A N 1
ATOM 1822 C CA . THR A 1 237 ? -1.209 7.091 -6.008 1.00 95.06 237 THR A CA 1
ATOM 1823 C C . THR A 1 237 ? -1.759 8.458 -5.607 1.00 95.06 237 THR A C 1
ATOM 1825 O O . THR A 1 237 ? -2.409 8.585 -4.570 1.00 95.06 237 THR A O 1
ATOM 1828 N N . GLU A 1 238 ? -1.527 9.497 -6.411 1.00 93.50 238 GLU A N 1
ATOM 1829 C CA . GLU A 1 238 ? -2.014 10.846 -6.125 1.00 93.50 238 GLU A CA 1
ATOM 1830 C C . GLU A 1 238 ? -3.545 10.877 -5.954 1.00 93.50 238 GLU A C 1
ATOM 1832 O O . GLU A 1 238 ? -4.293 10.254 -6.710 1.00 93.50 238 GLU A O 1
ATOM 1837 N N . GLY A 1 239 ? -4.029 11.589 -4.936 1.00 91.56 239 GLY A N 1
ATOM 1838 C CA . GLY A 1 239 ? -5.459 11.679 -4.618 1.00 91.56 239 GLY A CA 1
ATOM 1839 C C . GLY A 1 239 ? -6.021 10.517 -3.789 1.00 91.56 239 GLY A C 1
ATOM 1840 O O . GLY A 1 239 ? -7.165 10.605 -3.349 1.00 91.56 239 GLY A O 1
ATOM 1841 N N . PHE A 1 240 ? -5.234 9.470 -3.519 1.00 93.62 240 PHE A N 1
ATOM 1842 C CA . PHE A 1 240 ? -5.607 8.410 -2.579 1.00 93.62 240 PHE A CA 1
ATOM 1843 C C . PHE A 1 240 ? -5.141 8.722 -1.154 1.00 93.62 240 PHE A C 1
ATOM 1845 O O . PHE A 1 240 ? -4.146 9.417 -0.930 1.00 93.62 240 PHE A O 1
ATOM 1852 N N . GLU A 1 241 ? -5.869 8.202 -0.169 1.00 91.88 241 GLU A N 1
ATOM 1853 C CA . GLU A 1 241 ? -5.581 8.427 1.244 1.00 91.88 241 GLU A CA 1
ATOM 1854 C C . GLU A 1 241 ? -4.484 7.474 1.739 1.00 91.88 241 GLU A C 1
ATOM 1856 O O . GLU A 1 241 ? -4.606 6.255 1.636 1.00 91.88 241 GLU A O 1
ATOM 1861 N N . PHE A 1 242 ? -3.427 8.025 2.340 1.00 90.88 242 PHE A N 1
ATOM 1862 C CA . PHE A 1 242 ? -2.397 7.247 3.026 1.00 90.88 242 PHE A CA 1
ATOM 1863 C C . PHE A 1 242 ? -2.481 7.484 4.527 1.00 90.88 242 PHE A C 1
ATOM 1865 O O . PHE A 1 242 ? -2.420 8.610 5.020 1.00 90.88 242 PHE A O 1
ATOM 1872 N N . SER A 1 243 ? -2.583 6.401 5.285 1.00 84.62 243 SER A N 1
ATOM 1873 C CA . SER A 1 243 ? -2.632 6.443 6.748 1.00 84.62 243 SER A CA 1
ATOM 1874 C C . SER A 1 243 ? -1.319 6.904 7.389 1.00 84.62 243 SER A C 1
ATOM 1876 O O . SER A 1 243 ? -1.302 7.264 8.570 1.00 84.62 243 SER A O 1
ATOM 1878 N N . SER A 1 244 ? -0.231 6.871 6.616 1.00 70.19 244 SER A N 1
ATOM 1879 C CA . SER A 1 244 ? 1.091 7.358 6.991 1.00 70.19 244 SER A CA 1
ATOM 1880 C C . SER A 1 244 ? 1.256 8.869 6.842 1.00 70.19 244 SER A C 1
ATOM 1882 O O . SER A 1 244 ? 2.176 9.444 7.425 1.00 70.19 244 SER A O 1
ATOM 1884 N N . GLU A 1 245 ? 0.361 9.516 6.100 1.00 64.25 245 GLU A N 1
ATOM 1885 C CA . GLU A 1 245 ? 0.384 10.949 5.851 1.00 64.25 245 GLU A CA 1
ATOM 1886 C C . GLU A 1 245 ? -0.650 11.660 6.734 1.00 64.25 245 GLU A C 1
ATOM 1888 O O . GLU A 1 245 ? -1.732 11.145 7.035 1.00 64.25 245 GLU A O 1
ATOM 1893 N N . VAL A 1 246 ? -0.314 12.876 7.171 1.00 58.59 246 VAL A N 1
ATOM 1894 C CA . VAL A 1 246 ? -1.311 13.785 7.751 1.00 58.59 246 VAL A CA 1
ATOM 1895 C C . VAL A 1 246 ? -2.338 14.125 6.674 1.00 58.59 246 VAL A C 1
ATOM 1897 O O . VAL A 1 246 ? -1.964 14.360 5.524 1.00 58.59 246 VAL A O 1
ATOM 1900 N N . LYS A 1 247 ? -3.627 14.176 7.043 1.00 54.38 247 LYS A N 1
ATOM 1901 C CA . LYS A 1 247 ? -4.704 14.582 6.129 1.00 54.38 247 LYS A CA 1
ATOM 1902 C C . LYS A 1 247 ? -4.334 15.951 5.548 1.00 54.38 247 LYS A C 1
ATOM 1904 O O . LYS A 1 247 ? -4.183 16.928 6.283 1.00 54.38 247 LYS A O 1
ATOM 1909 N N . LYS A 1 248 ? -4.106 16.006 4.233 1.00 55.19 248 LYS A N 1
ATOM 1910 C CA . LYS A 1 248 ? -3.772 17.247 3.529 1.00 55.19 248 LYS A CA 1
ATOM 1911 C C . LYS A 1 248 ? -5.051 18.079 3.449 1.00 55.19 248 LYS A C 1
ATOM 1913 O O . LYS A 1 248 ? -5.895 17.833 2.595 1.00 55.19 248 LYS A O 1
ATOM 1918 N N . ILE A 1 249 ? -5.225 19.030 4.363 1.00 48.59 249 ILE A N 1
ATOM 1919 C CA . ILE A 1 249 ? -6.272 20.046 4.230 1.00 48.59 249 ILE A CA 1
ATOM 1920 C C . ILE A 1 249 ? -5.808 21.051 3.171 1.00 48.59 249 ILE A C 1
ATOM 1922 O O . ILE A 1 249 ? -4.730 21.624 3.308 1.00 48.59 249 ILE A O 1
ATOM 1926 N N . GLY A 1 250 ? -6.618 21.267 2.130 1.00 47.19 250 GLY A N 1
ATOM 1927 C CA . GLY A 1 250 ? -6.462 22.420 1.236 1.00 47.19 250 GLY A CA 1
ATOM 1928 C C . GLY A 1 250 ? -5.605 22.232 -0.020 1.00 47.19 250 GLY A C 1
ATOM 1929 O O . GLY A 1 250 ? -4.920 23.168 -0.415 1.00 47.19 250 GLY A O 1
ATOM 1930 N N . LYS A 1 251 ? -5.666 21.079 -0.696 1.00 35.34 251 LYS A N 1
ATOM 1931 C CA . LYS A 1 251 ? -5.399 21.046 -2.145 1.00 35.34 251 LYS A CA 1
ATOM 1932 C C . LYS A 1 251 ? -6.694 20.754 -2.890 1.00 35.34 251 LYS A C 1
ATOM 1934 O O . LYS A 1 251 ? -6.957 19.626 -3.286 1.00 35.34 251 LYS A O 1
ATOM 1939 N N . SER A 1 252 ? -7.524 21.786 -2.987 1.00 31.22 252 SER A N 1
ATOM 1940 C CA . SER A 1 252 ? -8.453 21.929 -4.106 1.00 31.22 252 SER A CA 1
ATOM 1941 C C . SER A 1 252 ? -7.620 21.951 -5.391 1.00 31.22 252 SER A C 1
ATOM 1943 O O . SER A 1 252 ? -6.549 22.564 -5.385 1.00 31.22 252 SER A O 1
ATOM 1945 N N . ASN A 1 253 ? -8.085 21.258 -6.432 1.00 32.97 253 ASN A N 1
ATOM 1946 C CA . ASN A 1 253 ? -7.555 21.397 -7.792 1.00 32.97 253 ASN A CA 1
ATOM 1947 C C . ASN A 1 253 ? -7.524 22.864 -8.232 1.00 32.97 253 ASN A C 1
ATOM 1949 O O . ASN A 1 253 ? -8.470 23.596 -7.854 1.00 32.97 253 ASN A O 1
#